Protein AF-A0A2D8MF67-F1 (afdb_monomer_lite)

Sequence (325 aa):
MVSKTVLLAFNDWLLTNDVAEPENPRWDFLREMVAATCNRSENDPVDQRFSKQELLGGLYNSDAIARFSRRDVDNWLDERKARYHSYLRERGETCSISLIDNGERGGRGRQKLFWFEDQPLTLDPLDHEEHAAIDLTRVQWRQVPASEIKLNFSGRLLFGPDRSFRDASWRSWIYKSRRIWRIATPVLFAILFVITSLLIGGPIKGWHLSWLVLIGIVLWASYDGIFRELRYRRQTGAYLNFDFVKLSEPDTLIEHRWHNSGTIYQLARYEADCPLCSSKLRIADGEPEWPGRIIGRCIASPSEHIYSLDRVSLLGQTLRPIQPR

Radius of gyration: 29.05 Å; chains: 1; bounding box: 72×47×83 Å

Secondary structure (DSSP, 8-state):
---HHHHHHHHHHHHHT----TT-HHHHHHHHHHHHHHHS-TT-TTTT-EEHHHHHTTTS-HHHHHH--HHHHHHHHHTTHHHHHHHHHHTT--EEEEEEE-----BTTB--EEEEEEEE----TTGGGT-S---TTEEE-EEEPGGGS-B-HHHHHHHTTTTEEETTSHHHHHHHHHHHHHHHHHHHHHHHHHHHHHHH-SS--HHHHHHHHHHHHHHHHHHHHHHHHHHHHHHTSEEE--SSB-TT--S-EEEEEEETTEEEEEEEEEEEE-TTT-PEEEEEE-TTTSTT-EEEEESS-TTT-EEE--TTT-EEEBSS-----

Foldseek 3Di:
DDDPVQLVLVLVVLVVLPPPPPDDLLSQQSNLLSVLQVPDDDDDPVSSKDFLCRRCVVPDDPVVSVVDDVVVNVVVCVVCVVVSLVSCVVVVHQWHKDKDWPPDPDDVPDTIIIHIDTDGPDDDVVCVVVPPPLPLFKWFKDKDPQQPFAWDPLLCVLCNNVQKDFCPDVSVVVVVVVLVCLVVVLVVLVVVLVVVDVVVDDDDDPVNVVSVVVSVVSVVVSCVVNVQVVLLCVPPQKHFDPPTGPVVPRQKIWHWDQDPVHTMTGIIWMWTQNSVNRAIWGWDAPPPPRHNFIWTAGPVGRPQRIWGADPVRSMIGGPHDDDDD

pLDDT: mean 80.75, std 11.92, range [40.62, 94.62]

Structure (mmCIF, N/CA/C/O backbone):
data_AF-A0A2D8MF67-F1
#
_entry.id   AF-A0A2D8MF67-F1
#
loop_
_atom_site.group_PDB
_atom_site.id
_atom_site.type_symbol
_atom_site.label_atom_id
_atom_site.label_alt_id
_atom_site.label_comp_id
_atom_site.label_asym_id
_atom_site.label_entity_id
_atom_site.label_seq_id
_atom_site.pdbx_PDB_ins_code
_atom_site.Cartn_x
_atom_site.Cartn_y
_atom_site.Cartn_z
_atom_site.occupancy
_atom_site.B_iso_or_equiv
_atom_site.auth_seq_id
_atom_site.auth_comp_id
_atom_site.auth_asym_id
_atom_site.auth_atom_id
_atom_site.pdbx_PDB_model_num
ATOM 1 N N . MET A 1 1 ? -33.812 -2.927 34.446 1.00 57.94 1 MET A N 1
ATOM 2 C CA . MET A 1 1 ? -34.830 -3.043 33.378 1.00 57.94 1 MET A CA 1
ATOM 3 C C . MET A 1 1 ? -34.447 -2.029 32.323 1.00 57.94 1 MET A C 1
ATOM 5 O O . MET A 1 1 ? -34.168 -0.906 32.714 1.00 57.94 1 MET A O 1
ATOM 9 N N . VAL A 1 2 ? -34.314 -2.447 31.066 1.00 67.75 2 VAL A N 1
ATOM 10 C CA . VAL A 1 2 ? -33.736 -1.610 30.000 1.00 67.75 2 VAL A CA 1
ATOM 11 C C . VAL A 1 2 ? -34.760 -0.606 29.498 1.00 67.75 2 VAL A C 1
ATOM 13 O O . VAL A 1 2 ? -35.889 -0.989 29.185 1.00 67.75 2 VAL A O 1
ATOM 16 N N . SER A 1 3 ? -34.374 0.662 29.395 1.00 77.50 3 SER A N 1
ATOM 17 C CA . SER A 1 3 ? -35.226 1.689 28.807 1.00 77.50 3 SER A CA 1
ATOM 18 C C . SER A 1 3 ? -35.494 1.385 27.334 1.00 77.50 3 SER A C 1
ATOM 20 O O . SER A 1 3 ? -34.578 1.227 26.522 1.00 77.50 3 SER A O 1
ATOM 22 N N . LYS A 1 4 ? -36.776 1.366 26.957 1.00 77.06 4 LYS A N 1
ATOM 23 C CA . LYS A 1 4 ? -37.207 1.149 25.571 1.00 77.06 4 LYS A CA 1
ATOM 24 C C . LYS A 1 4 ? -36.626 2.192 24.610 1.00 77.06 4 LYS A C 1
ATOM 26 O O . LYS A 1 4 ? -36.365 1.861 23.457 1.00 77.06 4 LYS A O 1
ATOM 31 N N . THR A 1 5 ? -36.401 3.426 25.068 1.00 78.62 5 THR A N 1
ATOM 32 C CA . THR A 1 5 ? -35.793 4.485 24.244 1.00 78.62 5 THR A CA 1
ATOM 33 C C . THR A 1 5 ? -34.353 4.142 23.882 1.00 78.62 5 THR A C 1
ATOM 35 O O . THR A 1 5 ? -33.992 4.168 22.707 1.00 78.62 5 THR A O 1
ATOM 38 N N . VAL A 1 6 ? -33.573 3.695 24.865 1.00 81.12 6 VAL A N 1
ATOM 39 C CA . VAL A 1 6 ? -32.171 3.308 24.686 1.00 81.12 6 VAL A CA 1
ATOM 40 C C . VAL A 1 6 ? -32.070 2.046 23.823 1.00 81.12 6 VAL A C 1
ATOM 42 O O . VAL A 1 6 ? -31.245 1.993 22.913 1.00 81.12 6 VAL A O 1
ATOM 45 N N . LEU A 1 7 ? -32.953 1.060 24.029 1.00 82.69 7 LEU A N 1
ATOM 46 C CA . LEU A 1 7 ? -33.017 -0.159 23.209 1.00 82.69 7 LEU A CA 1
ATOM 47 C C . LEU A 1 7 ? -33.315 0.139 21.734 1.00 82.69 7 LEU A C 1
ATOM 49 O O . LEU A 1 7 ? -32.673 -0.423 20.846 1.00 82.69 7 LEU A O 1
ATOM 53 N N . LEU A 1 8 ? -34.248 1.053 21.465 1.00 82.31 8 LEU A N 1
ATOM 54 C CA . LEU A 1 8 ? -34.555 1.495 20.104 1.00 82.31 8 LEU A CA 1
ATOM 55 C C . LEU A 1 8 ? -33.414 2.317 19.497 1.00 82.31 8 LEU A C 1
ATOM 57 O O . LEU A 1 8 ? -33.105 2.129 18.323 1.00 82.31 8 LEU A O 1
ATOM 61 N N . ALA A 1 9 ? -32.753 3.172 20.280 1.00 82.75 9 ALA A N 1
ATOM 62 C CA . ALA A 1 9 ? -31.583 3.919 19.826 1.00 82.75 9 ALA A CA 1
ATOM 63 C C . ALA A 1 9 ? -30.414 2.983 19.477 1.00 82.75 9 ALA A C 1
ATOM 65 O O . ALA A 1 9 ? -29.741 3.188 18.470 1.00 82.75 9 ALA A O 1
ATOM 66 N N . PHE A 1 10 ? -30.203 1.922 20.258 1.00 84.62 10 PHE A N 1
ATOM 67 C CA . PHE A 1 10 ? -29.212 0.895 19.948 1.00 84.62 10 PHE A CA 1
ATOM 68 C C . PHE A 1 10 ? -29.575 0.107 18.687 1.00 84.62 10 PHE A C 1
ATOM 70 O O . PHE A 1 10 ? -28.705 -0.123 17.849 1.00 84.62 10 PHE A O 1
ATOM 77 N N . ASN A 1 11 ? -30.851 -0.248 18.503 1.00 84.62 11 ASN A N 1
ATOM 78 C CA . ASN A 1 11 ? -31.321 -0.886 17.272 1.00 84.62 11 ASN A CA 1
ATOM 79 C C . ASN A 1 11 ? -31.064 -0.009 16.037 1.00 84.62 11 ASN A C 1
ATOM 81 O O . ASN A 1 11 ? -30.545 -0.479 15.030 1.00 84.62 11 ASN A O 1
ATOM 85 N N . ASP A 1 12 ? -31.404 1.276 16.127 1.00 84.56 12 ASP A N 1
ATOM 86 C CA . ASP A 1 12 ? -31.203 2.240 15.044 1.00 84.56 12 ASP A CA 1
ATOM 87 C C . ASP A 1 12 ? -29.710 2.418 14.731 1.00 84.56 12 ASP A C 1
ATOM 89 O O . ASP A 1 12 ? -29.296 2.415 13.571 1.00 84.56 12 ASP A O 1
ATOM 93 N N . TRP A 1 13 ? -28.866 2.460 15.767 1.00 84.62 13 TRP A N 1
ATOM 94 C CA . TRP A 1 13 ? -27.414 2.484 15.611 1.00 84.62 13 TRP A CA 1
ATOM 95 C C . TRP A 1 13 ? -26.880 1.230 14.904 1.00 84.62 13 TRP A C 1
ATOM 97 O O . TRP A 1 13 ? -26.043 1.358 14.004 1.00 84.62 13 TRP A O 1
ATOM 107 N N . LEU A 1 14 ? -27.376 0.040 15.268 1.00 82.62 14 LEU A N 1
ATOM 108 C CA . LEU A 1 14 ? -27.007 -1.234 14.640 1.00 82.62 14 LEU A CA 1
ATOM 109 C C . LEU A 1 14 ? -27.404 -1.294 13.159 1.00 82.62 14 LEU A C 1
ATOM 111 O O . LEU A 1 14 ? -26.636 -1.834 12.365 1.00 82.62 14 LEU A O 1
ATOM 115 N N . LEU A 1 15 ? -28.565 -0.739 12.793 1.00 78.62 15 LEU A N 1
ATOM 116 C CA . LEU A 1 15 ? -29.053 -0.678 11.409 1.00 78.62 15 LEU A CA 1
ATOM 117 C C . LEU A 1 15 ? -28.313 0.376 10.573 1.00 78.62 15 LEU A C 1
ATOM 119 O O . LEU A 1 15 ? -28.022 0.150 9.403 1.00 78.62 15 LEU A O 1
ATOM 123 N N . THR A 1 16 ? -27.978 1.523 11.167 1.00 73.69 16 THR A N 1
ATOM 124 C CA . THR A 1 16 ? -27.278 2.617 10.467 1.00 73.69 16 THR A CA 1
ATOM 125 C C . THR A 1 16 ? -25.809 2.278 10.204 1.00 73.69 16 THR A C 1
ATOM 127 O O . THR A 1 16 ? -25.234 2.700 9.202 1.00 73.69 16 THR A O 1
ATOM 130 N N . ASN A 1 17 ? -25.194 1.505 11.102 1.00 68.38 17 ASN A N 1
ATOM 131 C CA . ASN A 1 17 ? -23.804 1.059 10.998 1.00 68.38 17 ASN A CA 1
ATOM 132 C C . ASN A 1 17 ? -23.692 -0.383 10.494 1.00 68.38 17 ASN A C 1
ATOM 134 O O . ASN A 1 17 ? -22.684 -1.034 10.779 1.00 68.38 17 ASN A O 1
ATOM 138 N N . ASP A 1 18 ? -24.711 -0.876 9.778 1.00 60.50 18 ASP A N 1
ATOM 139 C CA . ASP A 1 18 ? -24.707 -2.205 9.176 1.00 60.50 18 ASP A CA 1
ATOM 140 C C . ASP A 1 18 ? -23.490 -2.335 8.251 1.00 60.50 18 ASP A C 1
ATOM 142 O O . ASP A 1 18 ? -23.420 -1.798 7.139 1.00 60.50 18 ASP A O 1
ATOM 146 N N . VAL A 1 19 ? -22.456 -2.993 8.771 1.00 55.56 19 VAL A N 1
ATOM 147 C CA . VAL A 1 19 ? -21.316 -3.410 7.977 1.00 55.56 19 VAL A CA 1
ATOM 148 C C . VAL A 1 19 ? -21.852 -4.595 7.202 1.00 55.56 19 VAL A C 1
ATOM 150 O O . VAL A 1 19 ? -22.053 -5.645 7.799 1.00 55.56 19 VAL A O 1
ATOM 153 N N . ALA A 1 20 ? -22.085 -4.411 5.902 1.00 45.22 20 ALA A N 1
ATOM 154 C CA . ALA A 1 20 ? -22.492 -5.450 4.959 1.00 45.22 20 ALA A CA 1
ATOM 155 C C . ALA A 1 20 ? -21.428 -6.568 4.834 1.00 45.22 20 ALA A C 1
ATOM 157 O O . ALA A 1 20 ? -20.832 -6.782 3.779 1.00 45.22 20 ALA A O 1
ATOM 158 N N . GLU A 1 21 ? -21.150 -7.263 5.932 1.00 54.00 21 GLU A N 1
ATOM 159 C CA . GLU A 1 21 ? -20.487 -8.551 6.002 1.00 54.00 21 GLU A CA 1
ATOM 160 C C . GLU A 1 21 ? -21.601 -9.600 5.959 1.00 54.00 21 GLU A C 1
ATOM 162 O O . GLU A 1 21 ? -22.312 -9.774 6.951 1.00 54.00 21 GLU A O 1
ATOM 167 N N . PRO A 1 22 ? -21.805 -10.289 4.823 1.00 52.66 22 PRO A N 1
ATOM 168 C CA . PRO A 1 22 ? -22.726 -11.412 4.801 1.00 52.66 22 PRO A CA 1
ATOM 169 C C . PRO A 1 22 ? -22.251 -12.456 5.825 1.00 52.66 22 PRO A C 1
ATOM 171 O O . PRO A 1 22 ? -21.092 -12.865 5.794 1.00 52.66 22 PRO A O 1
ATOM 174 N N . GLU A 1 23 ? -23.158 -12.860 6.723 1.00 64.44 23 GLU A N 1
ATOM 175 C CA . GLU A 1 23 ? -22.968 -13.907 7.744 1.00 64.44 23 GLU A CA 1
ATOM 176 C C . GLU A 1 23 ? -22.049 -13.537 8.931 1.00 64.44 23 GLU A C 1
ATOM 178 O O . GLU A 1 23 ? -21.129 -14.282 9.283 1.00 64.44 23 GLU A O 1
ATOM 183 N N . ASN A 1 24 ? -22.298 -12.402 9.602 1.00 75.88 24 ASN A N 1
ATOM 184 C CA . ASN A 1 24 ? -21.635 -12.087 10.873 1.00 75.88 24 ASN A CA 1
ATOM 185 C C . ASN A 1 24 ? -22.490 -12.514 12.092 1.00 75.88 24 ASN A C 1
ATOM 187 O O . ASN A 1 24 ? -23.365 -11.759 12.531 1.00 75.88 24 ASN A O 1
ATOM 191 N N . PRO A 1 25 ? -22.190 -13.660 12.741 1.00 77.75 25 PRO A N 1
ATOM 192 C CA . PRO A 1 25 ? -23.010 -14.197 13.830 1.00 77.75 25 PRO A CA 1
ATOM 193 C C . PRO A 1 25 ? -23.037 -13.304 15.079 1.00 77.75 25 PRO A C 1
ATOM 195 O O . PRO A 1 25 ? -23.922 -13.452 15.915 1.00 77.75 25 PRO A O 1
ATOM 198 N N . ARG A 1 26 ? -22.080 -12.375 15.232 1.00 83.56 26 ARG A N 1
ATOM 199 C CA . ARG A 1 26 ? -22.047 -11.398 16.338 1.00 83.56 26 ARG A CA 1
ATOM 200 C C . ARG A 1 26 ? -23.114 -10.329 16.172 1.00 83.56 26 ARG A C 1
ATOM 202 O O . ARG A 1 26 ? -23.790 -9.986 17.137 1.00 83.56 26 ARG A O 1
ATOM 209 N N . TRP A 1 27 ? -23.249 -9.830 14.950 1.00 80.38 27 TRP A N 1
ATOM 210 C CA . TRP A 1 27 ? -24.227 -8.810 14.615 1.00 80.38 27 TRP A CA 1
ATOM 211 C C . TRP A 1 27 ? -25.641 -9.396 14.614 1.00 80.38 27 TRP A C 1
ATOM 213 O O . TRP A 1 27 ? -26.521 -8.841 15.271 1.00 80.38 27 TRP A O 1
ATOM 223 N N . ASP A 1 28 ? -25.829 -10.578 14.012 1.00 82.69 28 ASP A N 1
ATOM 224 C CA . ASP A 1 28 ? -27.114 -11.288 14.062 1.00 82.69 28 ASP A CA 1
ATOM 225 C C . ASP A 1 28 ? -27.544 -11.576 15.506 1.00 82.69 28 ASP A C 1
ATOM 227 O O . ASP A 1 28 ? -28.694 -11.349 15.862 1.00 82.69 28 ASP A O 1
ATOM 231 N N . PHE A 1 29 ? -26.618 -11.997 16.375 1.00 86.38 29 PHE A N 1
ATOM 232 C CA . PHE A 1 29 ? -26.921 -12.229 17.789 1.00 86.38 29 PHE A CA 1
ATOM 233 C C . PHE A 1 29 ? -27.454 -10.977 18.499 1.00 86.38 29 PHE A C 1
ATOM 235 O O . PHE A 1 29 ? -28.443 -11.065 19.225 1.00 86.38 29 PHE A O 1
ATOM 242 N N . LEU A 1 30 ? -26.816 -9.817 18.298 1.00 86.25 30 LEU A N 1
ATOM 243 C CA . LEU A 1 30 ? -27.262 -8.557 18.899 1.00 86.25 30 LEU A CA 1
ATOM 244 C C . LEU A 1 30 ? -28.615 -8.115 18.331 1.00 86.25 30 LEU A C 1
ATOM 246 O O . LEU A 1 30 ? -29.486 -7.714 19.100 1.00 86.25 30 LEU A O 1
ATOM 250 N N . ARG A 1 31 ? -28.817 -8.241 17.015 1.00 85.75 31 ARG A N 1
ATOM 251 C CA . ARG A 1 31 ? -30.078 -7.886 16.351 1.00 85.75 31 ARG A CA 1
ATOM 252 C C . ARG A 1 31 ? -31.240 -8.749 16.839 1.00 85.75 31 ARG A C 1
ATOM 254 O O . ARG A 1 31 ? -32.269 -8.207 17.235 1.00 85.75 31 ARG A O 1
ATOM 261 N N . GLU A 1 32 ? -31.069 -10.070 16.859 1.00 85.31 32 GLU A N 1
ATOM 262 C CA . GLU A 1 32 ? -32.101 -10.989 17.351 1.00 85.31 32 GLU A CA 1
ATOM 263 C C . GLU A 1 32 ? -32.378 -10.764 18.840 1.00 85.31 32 GLU A C 1
ATOM 265 O O . GLU A 1 32 ? -33.528 -10.816 19.266 1.00 85.31 32 GLU A O 1
ATOM 270 N N . MET A 1 33 ? -31.358 -10.437 19.640 1.00 85.50 33 MET A N 1
ATOM 271 C CA . MET A 1 33 ? -31.558 -10.122 21.055 1.00 85.50 33 MET A CA 1
ATOM 272 C C . MET A 1 33 ? -32.357 -8.834 21.253 1.00 85.50 33 MET A C 1
ATOM 274 O O . MET A 1 33 ? -33.265 -8.802 22.082 1.00 85.50 33 MET A O 1
ATOM 278 N N . VAL A 1 34 ? -32.060 -7.780 20.492 1.00 85.31 34 VAL A N 1
ATOM 279 C CA . VAL A 1 34 ? -32.826 -6.527 20.527 1.00 85.31 34 VAL A CA 1
ATOM 280 C C . VAL A 1 34 ? -34.270 -6.771 20.089 1.00 85.31 34 VAL A C 1
ATOM 282 O O . VAL A 1 34 ? -35.194 -6.351 20.785 1.00 85.31 34 VAL A O 1
ATOM 285 N N . ALA A 1 35 ? -34.482 -7.512 19.000 1.00 82.38 35 ALA A N 1
ATOM 286 C CA . ALA A 1 35 ? -35.815 -7.868 18.519 1.00 82.38 35 ALA A CA 1
ATOM 287 C C . ALA A 1 35 ? -36.602 -8.697 19.550 1.00 82.38 35 ALA A C 1
ATOM 289 O O . ALA A 1 35 ? -37.759 -8.390 19.843 1.00 82.38 35 ALA A O 1
ATOM 290 N N . ALA A 1 36 ? -35.970 -9.705 20.155 1.00 81.69 36 ALA A N 1
ATOM 291 C CA . ALA A 1 36 ? -36.580 -10.542 21.184 1.00 81.69 36 ALA A CA 1
ATOM 292 C C . ALA A 1 36 ? -36.909 -9.745 22.459 1.00 81.69 36 ALA A C 1
ATOM 294 O O . ALA A 1 36 ? -37.978 -9.933 23.043 1.00 81.69 36 ALA A O 1
ATOM 295 N N . THR A 1 37 ? -36.040 -8.808 22.847 1.00 81.56 37 THR A N 1
ATOM 296 C CA . THR A 1 37 ? -36.259 -7.916 23.999 1.00 81.56 37 THR A CA 1
ATOM 297 C C . THR A 1 37 ? -37.387 -6.913 23.731 1.00 81.56 37 THR A C 1
ATOM 299 O O . THR A 1 37 ? -38.185 -6.646 24.622 1.00 81.56 37 THR A O 1
ATOM 302 N N . CYS A 1 38 ? -37.516 -6.402 22.502 1.00 76.19 38 CYS A N 1
ATOM 303 C CA . CYS A 1 38 ? -38.624 -5.529 22.098 1.00 76.19 38 CYS A CA 1
ATOM 304 C C . CYS A 1 38 ? -39.980 -6.257 22.048 1.00 76.19 38 CYS A C 1
ATOM 306 O O . CYS A 1 38 ? -41.013 -5.630 22.285 1.00 76.19 38 CYS A O 1
ATOM 308 N N . ASN A 1 39 ? -39.984 -7.555 21.719 1.00 73.75 39 ASN A N 1
ATOM 309 C CA . ASN A 1 39 ? -41.202 -8.348 21.528 1.00 73.75 39 ASN A CA 1
ATOM 310 C C . ASN A 1 39 ? -41.799 -8.915 22.831 1.00 73.75 39 ASN A C 1
ATOM 312 O O . ASN A 1 39 ? -43.006 -9.160 22.873 1.00 73.75 39 ASN A O 1
ATOM 316 N N . ARG A 1 40 ? -41.008 -9.134 23.892 1.00 70.00 40 ARG A N 1
ATOM 317 C CA . ARG A 1 40 ? -41.526 -9.597 25.197 1.00 70.00 40 ARG A CA 1
ATOM 318 C C . ARG A 1 40 ? -41.900 -8.402 26.084 1.00 70.00 40 ARG A C 1
ATOM 320 O O . ARG A 1 40 ? -41.055 -7.573 26.405 1.00 70.00 40 ARG A O 1
ATOM 327 N N . SER A 1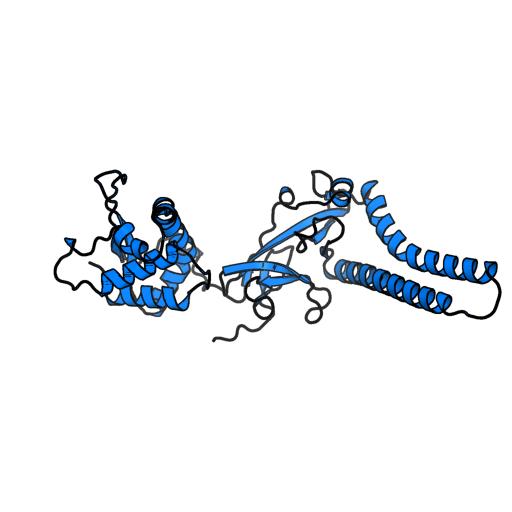 41 ? -43.184 -8.290 26.445 1.00 52.09 41 SER A N 1
ATOM 328 C CA . SER A 1 41 ? -43.737 -7.131 27.162 1.00 52.09 41 SER A CA 1
ATOM 329 C C . SER A 1 41 ? -43.241 -7.012 28.612 1.00 52.09 41 SER A C 1
ATOM 331 O O . SER A 1 41 ? -42.842 -7.991 29.232 1.00 52.09 41 SER A O 1
ATOM 333 N N . GLU A 1 42 ? -43.341 -5.797 29.160 1.00 53.91 42 GLU A N 1
ATOM 334 C CA . GLU A 1 42 ? -42.794 -5.280 30.435 1.00 53.91 42 GLU A CA 1
ATOM 335 C C . GLU A 1 42 ? -43.144 -6.029 31.744 1.00 53.91 42 GLU A C 1
ATOM 337 O O . GLU A 1 42 ? -42.762 -5.571 32.817 1.00 53.91 42 GLU A O 1
ATOM 342 N N . ASN A 1 43 ? -43.846 -7.164 31.715 1.00 48.28 43 ASN A N 1
ATOM 343 C CA . ASN A 1 43 ? -44.500 -7.699 32.915 1.00 48.28 43 ASN A CA 1
ATOM 344 C C . ASN A 1 43 ? -43.707 -8.744 33.723 1.00 48.28 43 ASN A C 1
ATOM 346 O O . ASN A 1 43 ? -44.179 -9.103 34.800 1.00 48.28 43 ASN A O 1
ATOM 350 N N . ASP A 1 44 ? -42.522 -9.202 33.292 1.00 52.97 44 ASP A N 1
ATOM 351 C CA . ASP A 1 44 ? -41.696 -10.098 34.123 1.00 52.97 44 ASP A CA 1
ATOM 352 C C . ASP A 1 44 ? -40.177 -10.005 33.814 1.00 52.97 44 ASP A C 1
ATOM 354 O O . ASP A 1 44 ? -39.744 -10.339 32.707 1.00 52.97 44 ASP A O 1
ATOM 358 N N . PRO A 1 45 ? -39.320 -9.565 34.761 1.00 53.78 45 PRO A N 1
ATOM 359 C CA . PRO A 1 45 ? -37.871 -9.454 34.551 1.00 53.78 45 PRO A CA 1
ATOM 360 C C . PRO A 1 45 ? -37.154 -10.805 34.384 1.00 53.78 45 PRO A C 1
ATOM 362 O O . PRO A 1 45 ? -36.015 -10.834 33.910 1.00 53.78 45 PRO A O 1
ATOM 365 N N . VAL A 1 46 ? -37.781 -11.930 34.754 1.00 51.78 46 VAL A N 1
ATOM 366 C CA . VAL A 1 46 ? -37.214 -13.273 34.524 1.00 51.78 46 VAL A CA 1
ATOM 367 C C . VAL A 1 46 ? -37.283 -13.662 33.039 1.00 51.78 46 VAL A C 1
ATOM 369 O O . VAL A 1 46 ? -36.438 -14.425 32.570 1.00 51.78 46 VAL A O 1
ATOM 372 N N . ASP A 1 47 ? -38.219 -13.079 32.285 1.00 61.16 47 ASP A N 1
ATOM 373 C CA . ASP A 1 47 ? -38.579 -13.498 30.924 1.00 61.16 47 ASP A CA 1
ATOM 374 C C . ASP A 1 47 ? -37.750 -12.813 29.812 1.00 61.16 47 ASP A C 1
ATOM 376 O O . ASP A 1 47 ? -37.881 -13.123 28.625 1.00 61.16 47 ASP A O 1
ATOM 380 N N . GLN A 1 48 ? -36.834 -11.911 30.192 1.00 69.31 48 GLN A N 1
ATOM 381 C CA . GLN A 1 48 ? -35.919 -11.187 29.289 1.00 69.31 48 GLN A CA 1
ATOM 382 C C . GLN A 1 48 ? -34.532 -11.842 29.161 1.00 69.31 48 GLN A C 1
ATOM 384 O O . GLN A 1 48 ? -33.559 -11.200 28.765 1.00 69.31 48 GLN A O 1
ATOM 389 N N . ARG A 1 49 ? -34.414 -13.118 29.535 1.00 81.00 49 ARG A N 1
ATOM 390 C CA . ARG A 1 49 ? -33.166 -13.883 29.463 1.00 81.00 49 ARG A CA 1
ATOM 391 C C . ARG A 1 49 ? -33.217 -14.856 28.295 1.00 81.00 49 ARG A C 1
ATOM 393 O O . ARG A 1 49 ? -34.070 -15.735 28.266 1.00 81.00 49 ARG A O 1
ATOM 400 N N . PHE A 1 50 ? -32.262 -14.741 27.380 1.00 82.94 50 PHE A N 1
ATOM 401 C CA . PHE A 1 50 ? -32.240 -15.516 26.140 1.00 82.94 50 PHE A CA 1
ATOM 402 C C . PHE A 1 50 ? -31.061 -16.480 26.097 1.00 82.94 50 PHE A C 1
ATOM 404 O O . PHE A 1 50 ? -29.955 -16.158 26.544 1.00 82.94 50 PHE A O 1
ATOM 411 N N . SER A 1 51 ? -31.275 -17.666 25.530 1.00 83.56 51 SER A N 1
ATOM 412 C CA . SER A 1 51 ? -30.188 -18.610 25.247 1.00 83.56 51 SER A CA 1
ATOM 413 C C . SER A 1 51 ? -29.613 -18.391 23.840 1.00 83.56 51 SER A C 1
ATOM 415 O O . SER A 1 51 ? -30.297 -17.916 22.935 1.00 83.56 51 SER A O 1
ATOM 417 N N . LYS A 1 52 ? -28.360 -18.807 23.601 1.00 83.31 52 LYS A N 1
ATOM 418 C CA . LYS A 1 52 ? -27.768 -18.767 22.244 1.00 83.31 52 LYS A CA 1
ATOM 419 C C . LYS A 1 52 ? -28.585 -19.556 21.223 1.00 83.31 52 LYS A C 1
ATOM 421 O O . LYS A 1 52 ? -28.657 -19.169 20.064 1.00 83.31 52 LYS A O 1
ATOM 426 N N . GLN A 1 53 ? -29.143 -20.686 21.651 1.00 81.19 53 GLN A N 1
ATOM 427 C CA . GLN A 1 53 ? -29.884 -21.589 20.779 1.00 81.19 53 GLN A CA 1
ATOM 428 C C . GLN A 1 53 ? -31.235 -20.990 20.375 1.00 81.19 53 GLN A C 1
ATOM 430 O O . GLN A 1 53 ? -31.679 -21.207 19.256 1.00 81.19 53 GLN A O 1
ATOM 435 N N . GLU A 1 54 ? -31.844 -20.199 21.256 1.00 82.31 54 GLU A N 1
ATOM 436 C CA . GLU A 1 54 ? -33.081 -19.466 20.985 1.00 82.31 54 GLU A CA 1
ATOM 437 C C . GLU A 1 54 ? -32.856 -18.308 20.001 1.00 82.31 54 GLU A C 1
ATOM 439 O O . GLU A 1 54 ? -33.657 -18.126 19.094 1.00 82.31 54 GLU A O 1
ATOM 444 N N . LEU A 1 55 ? -31.737 -17.584 20.127 1.00 83.56 55 LEU A N 1
ATOM 445 C CA . LEU A 1 55 ? -31.422 -16.438 19.264 1.00 83.56 55 LEU A CA 1
ATOM 446 C C . LEU A 1 55 ? -30.861 -16.838 17.890 1.00 83.56 55 LEU A C 1
ATOM 448 O O . LEU A 1 55 ? -31.218 -16.248 16.880 1.00 83.56 55 LEU A O 1
ATOM 452 N N . LEU A 1 56 ? -29.967 -17.831 17.832 1.00 83.56 56 LEU A N 1
ATOM 453 C CA . LEU A 1 56 ? -29.239 -18.185 16.602 1.00 83.56 56 LEU A CA 1
ATOM 454 C C . LEU A 1 56 ? -29.727 -19.481 15.942 1.00 83.56 56 LEU A C 1
ATOM 456 O O . LEU A 1 56 ? -29.316 -19.779 14.821 1.00 83.56 56 LEU A O 1
ATOM 460 N N . GLY A 1 57 ? -30.593 -20.258 16.602 1.00 79.12 57 GLY A N 1
ATOM 461 C CA . GLY A 1 57 ? -31.025 -21.583 16.138 1.00 79.12 57 GLY A CA 1
ATOM 462 C C . GLY A 1 57 ? -31.778 -21.596 14.807 1.00 79.12 57 GLY A C 1
ATOM 463 O O . GLY A 1 57 ? -31.768 -22.616 14.125 1.00 79.12 57 GLY A O 1
ATOM 464 N N . GLY A 1 58 ? -32.409 -20.479 14.430 1.00 79.12 58 GLY A N 1
ATOM 465 C CA . GLY A 1 58 ? -33.078 -20.319 13.133 1.00 79.12 58 GLY A CA 1
ATOM 466 C C . GLY A 1 58 ? -32.167 -19.831 12.001 1.00 79.12 58 GLY A C 1
ATOM 467 O O . GLY A 1 58 ? -32.552 -19.926 10.840 1.00 79.12 58 GLY A O 1
ATOM 468 N N . LEU A 1 59 ? -30.975 -19.320 12.330 1.00 78.19 59 LEU A N 1
ATOM 469 C CA . LEU A 1 59 ? -30.062 -18.666 11.383 1.00 78.19 59 LEU A CA 1
ATOM 470 C C . LEU A 1 59 ? -28.807 -19.503 11.098 1.00 78.19 59 LEU A C 1
ATOM 472 O O . LEU A 1 59 ? -28.269 -19.455 9.996 1.00 78.19 59 LEU A O 1
ATOM 476 N N . TYR A 1 60 ? -28.348 -20.291 12.074 1.00 81.69 60 TYR A N 1
ATOM 477 C CA . TYR A 1 60 ? -27.084 -21.020 12.008 1.00 81.69 60 TYR A CA 1
ATOM 478 C C . TYR A 1 60 ? -27.239 -22.487 12.430 1.00 81.69 60 TYR A C 1
ATOM 480 O O . TYR A 1 60 ? -28.108 -22.848 13.222 1.00 81.69 60 TYR A O 1
ATOM 488 N N . ASN A 1 61 ? -26.357 -23.355 11.925 1.00 82.81 61 ASN A N 1
ATOM 489 C CA . ASN A 1 61 ? -26.309 -24.758 12.341 1.00 82.81 61 ASN A CA 1
ATOM 490 C C . ASN A 1 61 ? -25.723 -24.922 13.762 1.00 82.81 61 ASN A C 1
ATOM 492 O O . ASN A 1 61 ? -25.059 -24.031 14.299 1.00 82.81 61 ASN A O 1
ATOM 496 N N . SER A 1 62 ? -25.935 -26.093 14.375 1.00 77.31 62 SER A N 1
ATOM 497 C CA . SER A 1 62 ? -25.485 -26.388 15.748 1.00 77.31 62 SER A CA 1
ATOM 498 C C . SER A 1 62 ? -23.981 -26.187 15.959 1.00 77.31 62 SER A C 1
ATOM 500 O O . SER A 1 62 ? -23.560 -25.752 17.031 1.00 77.31 62 SER A O 1
ATOM 502 N N . ASP A 1 63 ? -23.174 -26.464 14.933 1.00 76.19 63 ASP A N 1
ATOM 503 C CA . ASP A 1 63 ? -21.715 -26.354 14.990 1.00 76.19 63 ASP A CA 1
ATOM 504 C C . ASP A 1 63 ? -21.243 -24.893 14.987 1.00 76.19 63 ASP A C 1
ATOM 506 O O . ASP A 1 63 ? -20.321 -24.539 15.726 1.00 76.19 63 ASP A O 1
ATOM 510 N N . ALA A 1 64 ? -21.882 -24.022 14.202 1.00 74.44 64 ALA A N 1
ATOM 511 C CA . ALA A 1 64 ? -21.601 -22.588 14.201 1.00 74.44 64 ALA A CA 1
ATOM 512 C C . ALA A 1 64 ? -22.016 -21.937 15.530 1.00 74.44 64 ALA A C 1
ATOM 514 O O . ALA A 1 64 ? -21.247 -21.163 16.104 1.00 74.44 64 ALA A O 1
ATOM 515 N N . ILE A 1 65 ? -23.170 -22.328 16.085 1.00 75.88 65 ILE A N 1
ATOM 516 C CA . ILE A 1 65 ? -23.636 -21.861 17.403 1.00 75.88 65 ILE A CA 1
ATOM 517 C C . ILE A 1 65 ? -22.668 -22.293 18.515 1.00 75.88 65 ILE A C 1
ATOM 519 O O . ILE A 1 65 ? -22.414 -21.531 19.451 1.00 75.88 65 ILE A O 1
ATOM 523 N N . ALA A 1 66 ? -22.080 -23.490 18.416 1.00 74.75 66 ALA A N 1
ATOM 524 C CA . ALA A 1 66 ? -21.092 -23.970 19.381 1.00 74.75 66 ALA A CA 1
ATOM 525 C C . ALA A 1 66 ? -19.778 -23.166 19.344 1.00 74.75 66 ALA A C 1
ATOM 527 O O . ALA A 1 66 ? -19.149 -22.976 20.387 1.00 74.75 66 ALA A O 1
ATOM 528 N N . ARG A 1 67 ? -19.372 -22.674 18.166 1.00 76.62 67 ARG A N 1
ATOM 529 C CA . ARG A 1 67 ? -18.168 -21.838 17.987 1.00 76.62 67 ARG A CA 1
ATOM 530 C C . ARG A 1 67 ? -18.371 -20.381 18.395 1.00 76.62 67 ARG A C 1
ATOM 532 O O . ARG A 1 67 ? -17.390 -19.690 18.650 1.00 76.62 67 ARG A O 1
ATOM 539 N N . PHE A 1 68 ? -19.615 -19.918 18.476 1.00 80.00 68 PHE A N 1
ATOM 540 C CA . PHE A 1 68 ? -19.939 -18.552 18.864 1.00 80.00 68 PHE A CA 1
ATOM 541 C C . PHE A 1 68 ? -19.484 -18.244 20.299 1.00 80.00 68 PHE A C 1
ATOM 543 O O . PHE A 1 68 ? -19.981 -18.826 21.273 1.00 80.00 68 PHE A O 1
ATOM 550 N N . SER A 1 69 ? -18.572 -17.285 20.452 1.00 80.75 69 SER A N 1
ATOM 551 C CA . SER A 1 69 ? -18.077 -16.827 21.748 1.00 80.75 69 SER A CA 1
ATOM 552 C C . SER A 1 69 ? -18.647 -15.458 22.098 1.00 80.75 69 SER A C 1
ATOM 554 O O . SER A 1 69 ? -18.620 -14.533 21.294 1.00 80.75 69 SER A O 1
ATOM 556 N N . ARG A 1 70 ? -19.095 -15.303 23.350 1.00 80.69 70 ARG A N 1
ATOM 557 C CA . ARG A 1 70 ? -19.526 -14.000 23.870 1.00 80.69 70 ARG A CA 1
ATOM 558 C C . ARG A 1 70 ? -18.387 -12.980 23.832 1.00 80.69 70 ARG A C 1
ATOM 560 O O . ARG A 1 70 ? -18.614 -11.834 23.480 1.00 80.69 70 ARG A O 1
ATOM 567 N N . ARG A 1 71 ? -17.161 -13.420 24.130 1.00 81.69 71 ARG A N 1
ATOM 568 C CA . ARG A 1 71 ? -15.982 -12.551 24.116 1.00 81.69 71 ARG A CA 1
ATOM 569 C C . ARG A 1 71 ? -15.808 -11.852 22.767 1.00 81.69 71 ARG A C 1
ATOM 571 O O . ARG A 1 71 ? -15.351 -10.722 22.733 1.00 81.69 71 ARG A O 1
ATOM 578 N N . ASP A 1 72 ? -16.203 -12.500 21.674 1.00 80.00 72 ASP A N 1
ATOM 579 C CA . ASP A 1 72 ? -16.091 -11.911 20.342 1.00 80.00 72 ASP A CA 1
ATOM 580 C C . ASP A 1 72 ? -17.149 -10.822 20.104 1.00 80.00 72 ASP A C 1
ATOM 582 O O . ASP A 1 72 ? -16.903 -9.912 19.316 1.00 80.00 72 ASP A O 1
ATOM 586 N N . VAL A 1 73 ? -18.304 -10.902 20.779 1.00 83.38 73 VAL A N 1
ATOM 587 C CA . VAL A 1 73 ? -19.334 -9.847 20.810 1.00 83.38 73 VAL A CA 1
ATOM 588 C C . VAL A 1 73 ? -18.881 -8.691 21.692 1.00 83.38 73 VAL A C 1
ATOM 590 O O . VAL A 1 73 ? -18.965 -7.549 21.258 1.00 83.38 73 VAL A O 1
ATOM 593 N N . ASP A 1 74 ? -18.362 -8.984 22.888 1.00 82.38 74 ASP A N 1
ATOM 594 C CA . ASP A 1 74 ? -17.860 -7.961 23.812 1.00 82.38 74 ASP A CA 1
ATOM 595 C C . ASP A 1 74 ? -16.711 -7.174 23.150 1.00 82.38 74 ASP A C 1
ATOM 597 O O . ASP A 1 74 ? -16.787 -5.956 23.056 1.00 82.38 74 ASP A O 1
ATOM 601 N N . ASN A 1 75 ? -15.730 -7.858 22.543 1.00 81.12 75 ASN A N 1
ATOM 602 C CA . ASN A 1 75 ? -14.659 -7.211 21.775 1.00 81.12 75 ASN A CA 1
ATOM 603 C C . ASN A 1 75 ? -15.204 -6.351 20.619 1.00 81.12 75 ASN A C 1
ATOM 605 O O . ASN A 1 75 ? -14.703 -5.260 20.362 1.00 81.12 75 ASN A O 1
ATOM 609 N N . TRP A 1 76 ? -16.226 -6.838 19.905 1.00 82.00 76 TRP A N 1
ATOM 610 C CA . TRP A 1 76 ? -16.833 -6.106 18.790 1.00 82.00 76 TRP A CA 1
ATOM 611 C C . TRP A 1 76 ? -17.550 -4.832 19.257 1.00 82.00 76 TRP A C 1
ATOM 613 O O . TRP A 1 76 ? -17.462 -3.803 18.576 1.00 82.00 76 TRP A O 1
ATOM 623 N N . LEU A 1 77 ? -18.231 -4.900 20.408 1.00 82.69 77 LEU A N 1
ATOM 624 C CA . LEU A 1 77 ? -18.856 -3.757 21.072 1.00 82.69 77 LEU A CA 1
ATOM 625 C C . LEU A 1 77 ? -17.799 -2.787 21.603 1.00 82.69 77 LEU A C 1
ATOM 627 O O . LEU A 1 77 ? -17.936 -1.590 21.374 1.00 82.69 77 LEU A O 1
ATOM 631 N N . ASP A 1 78 ? -16.728 -3.277 22.227 1.00 81.69 78 ASP A N 1
ATOM 632 C CA . ASP A 1 78 ? -15.637 -2.460 22.771 1.00 81.69 78 ASP A CA 1
ATOM 633 C C . ASP A 1 78 ? -14.919 -1.659 21.677 1.00 81.69 78 ASP A C 1
ATOM 635 O O . ASP A 1 78 ? -14.747 -0.448 21.814 1.00 81.69 78 ASP A O 1
ATOM 639 N N . GLU A 1 79 ? -14.603 -2.28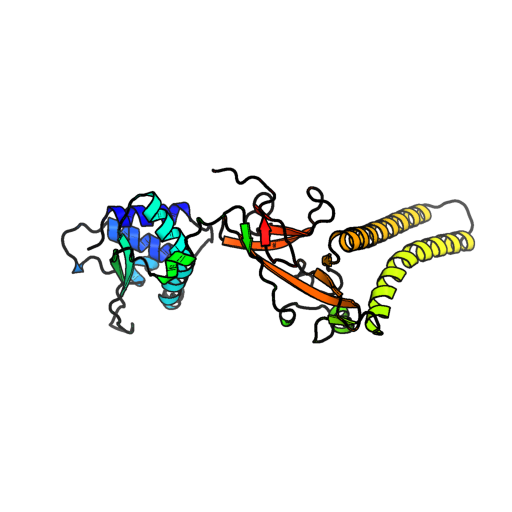5 20.536 1.00 77.19 79 GLU A N 1
ATOM 640 C CA . GLU A 1 79 ? -14.039 -1.610 19.352 1.00 77.19 79 GLU A CA 1
ATOM 641 C C . GLU A 1 79 ? -14.909 -0.443 18.847 1.00 77.19 79 GLU A C 1
ATOM 643 O O . GLU A 1 79 ? -14.416 0.469 18.180 1.00 77.19 79 GLU A O 1
ATOM 648 N N . ARG A 1 80 ? -16.218 -0.482 19.118 1.00 81.94 80 ARG A N 1
ATOM 649 C CA . ARG A 1 80 ? -17.217 0.474 18.608 1.00 81.94 80 ARG A CA 1
ATOM 650 C C . ARG A 1 80 ? -17.856 1.322 19.704 1.00 81.94 80 ARG A C 1
ATOM 652 O O . ARG A 1 80 ? -18.652 2.211 19.389 1.00 81.94 80 ARG A O 1
ATOM 659 N N . LYS A 1 81 ? -17.478 1.107 20.965 1.00 83.06 81 LYS A N 1
ATOM 660 C CA . LYS A 1 81 ? -18.079 1.724 22.151 1.00 83.06 81 LYS A CA 1
ATOM 661 C C . LYS A 1 81 ? -18.051 3.246 22.071 1.00 83.06 81 LYS A C 1
ATOM 663 O O . LYS A 1 81 ? -19.065 3.888 22.321 1.00 83.06 81 LYS A O 1
ATOM 668 N N . ALA A 1 82 ? -16.933 3.815 21.617 1.00 76.00 82 ALA A N 1
ATOM 669 C CA . ALA A 1 82 ? -16.767 5.258 21.452 1.00 76.00 82 ALA A CA 1
ATOM 670 C C . ALA A 1 82 ? -17.782 5.871 20.466 1.00 76.00 82 ALA A C 1
ATOM 672 O O . ALA A 1 82 ? -18.373 6.917 20.743 1.00 76.00 82 ALA A O 1
ATOM 673 N N . ARG A 1 83 ? -18.047 5.197 19.336 1.00 79.19 83 ARG A N 1
ATOM 674 C CA . ARG A 1 83 ? -19.028 5.656 18.337 1.00 79.19 83 ARG A CA 1
ATOM 675 C C . ARG A 1 83 ? -20.454 5.491 18.830 1.00 79.19 83 ARG A C 1
ATOM 677 O O . ARG A 1 83 ? -21.256 6.404 18.670 1.00 79.19 83 ARG A O 1
ATOM 684 N N . TYR A 1 84 ? -20.754 4.352 19.446 1.00 82.62 84 TYR A N 1
ATOM 685 C CA . TYR A 1 84 ? -22.063 4.091 20.033 1.00 82.62 84 TYR A CA 1
ATOM 686 C C . TYR A 1 84 ? -22.410 5.112 21.129 1.00 82.62 84 TYR A C 1
ATOM 688 O O . TYR A 1 84 ? -23.479 5.715 21.097 1.00 82.62 84 TYR A O 1
ATOM 696 N N . HIS A 1 85 ? -21.482 5.387 22.050 1.00 84.19 85 HIS A N 1
ATOM 697 C CA . HIS A 1 85 ? -21.682 6.388 23.101 1.00 84.19 85 HIS A CA 1
ATOM 698 C C . HIS A 1 85 ? -21.835 7.806 22.532 1.00 84.19 85 HIS A C 1
ATOM 700 O O . HIS A 1 85 ? -22.663 8.570 23.021 1.00 84.19 85 HIS A O 1
ATOM 706 N N . SER A 1 86 ? -21.080 8.161 21.487 1.00 77.75 86 SER A N 1
ATOM 707 C CA . SER A 1 86 ? -21.234 9.456 20.804 1.00 77.75 86 SER A CA 1
ATOM 708 C C . SER A 1 86 ? -22.620 9.602 20.169 1.00 77.75 86 SER A C 1
ATOM 710 O O . SER A 1 86 ? -23.280 10.618 20.365 1.00 77.75 86 SER A O 1
ATOM 712 N N . TYR A 1 87 ? -23.104 8.552 19.504 1.00 81.94 87 TYR A N 1
ATOM 713 C CA . TYR A 1 87 ? -24.435 8.519 18.899 1.00 81.94 87 TYR A CA 1
ATOM 714 C C . TYR A 1 87 ? -25.564 8.671 19.930 1.00 81.94 87 TYR A C 1
ATOM 716 O O . TYR A 1 87 ? -26.507 9.431 19.719 1.00 81.94 87 TYR A O 1
ATOM 724 N N . LEU A 1 88 ? -25.457 7.994 21.079 1.00 82.50 88 LEU A N 1
ATOM 725 C CA . LEU A 1 88 ? -26.422 8.146 22.174 1.00 82.50 88 LEU A CA 1
ATOM 726 C C . LEU A 1 88 ? -26.439 9.577 22.736 1.00 82.50 88 LEU A C 1
ATOM 728 O O . LEU A 1 88 ? -27.511 10.116 23.011 1.00 82.50 88 LEU A O 1
ATOM 732 N N . ARG A 1 89 ? -25.271 10.225 22.845 1.00 79.62 89 ARG A N 1
ATOM 733 C CA . ARG A 1 89 ? -25.162 11.618 23.312 1.00 79.62 89 ARG A CA 1
ATOM 734 C C . ARG A 1 89 ? -25.803 12.615 22.357 1.00 79.62 89 ARG A C 1
ATOM 736 O O . ARG A 1 89 ? -26.487 13.521 22.821 1.00 79.62 89 ARG A O 1
ATOM 743 N N . GLU A 1 90 ? -25.618 12.452 21.048 1.00 78.50 90 GLU A N 1
ATOM 744 C CA . GLU A 1 90 ? -26.262 13.310 20.041 1.00 78.50 90 GLU A CA 1
ATOM 745 C C . GLU A 1 90 ? -27.794 13.253 20.127 1.00 78.50 90 GLU A C 1
ATOM 747 O O . GLU A 1 90 ? -28.469 14.243 19.847 1.00 78.50 90 GLU A O 1
ATOM 752 N N . ARG A 1 91 ? -28.346 12.121 20.580 1.00 79.69 91 ARG A N 1
ATOM 753 C CA . ARG A 1 91 ? -29.786 11.945 20.818 1.00 79.69 91 ARG A CA 1
ATOM 754 C C . ARG A 1 91 ? -30.246 12.355 22.219 1.00 79.69 91 ARG A C 1
ATOM 756 O O . ARG A 1 91 ? -31.443 12.322 22.483 1.00 79.69 91 ARG A O 1
ATOM 763 N N . GLY A 1 92 ? -29.328 12.766 23.095 1.00 79.44 92 GLY A N 1
ATOM 764 C CA . GLY A 1 92 ? -29.633 13.194 24.461 1.00 79.44 92 GLY A CA 1
ATOM 765 C C . GLY A 1 92 ? -29.898 12.053 25.449 1.00 79.44 92 GLY A C 1
ATOM 766 O O . GLY A 1 92 ? -30.482 12.300 26.502 1.00 79.44 92 GLY A O 1
ATOM 767 N N . GLU A 1 93 ? -29.482 10.823 25.139 1.00 80.06 93 GLU A N 1
ATOM 768 C CA . GLU A 1 93 ? -29.647 9.669 26.031 1.00 80.06 93 GLU A CA 1
ATOM 769 C C . GLU A 1 93 ? -28.566 9.659 27.131 1.00 80.06 93 GLU A C 1
ATOM 771 O O . GLU A 1 93 ? -27.391 9.948 26.889 1.00 80.06 93 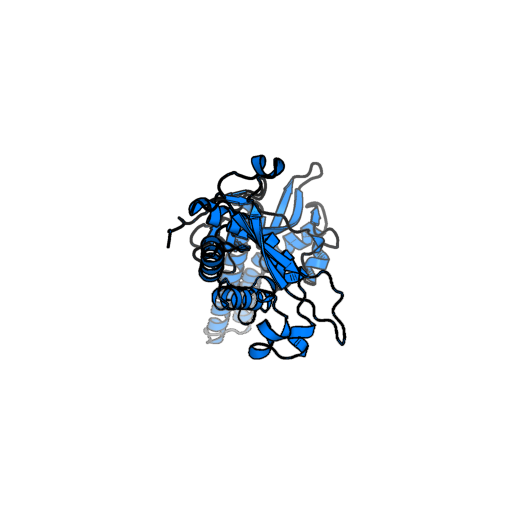GLU A O 1
ATOM 776 N N . THR A 1 94 ? -28.958 9.315 28.361 1.00 76.69 94 THR A N 1
ATOM 777 C CA . THR A 1 94 ? -28.088 9.337 29.559 1.00 76.69 94 THR A CA 1
ATOM 778 C C . THR A 1 94 ? -27.595 7.956 29.997 1.00 76.69 94 THR A C 1
ATOM 780 O O . THR A 1 94 ? -26.755 7.850 30.897 1.00 76.69 94 THR A O 1
ATOM 783 N N . CYS A 1 95 ? -28.082 6.900 29.347 1.00 80.31 95 CYS A N 1
ATOM 784 C CA . CYS A 1 95 ? -27.744 5.508 29.626 1.00 80.31 95 CYS A CA 1
ATOM 785 C C . CYS A 1 95 ? -27.261 4.819 28.346 1.00 80.31 95 CYS A C 1
ATOM 787 O O . CYS A 1 95 ? -27.708 5.155 27.249 1.00 80.31 95 CYS A O 1
ATOM 789 N N . SER A 1 96 ? -26.371 3.838 28.487 1.00 83.88 96 SER A N 1
ATOM 790 C CA . SER A 1 96 ? -26.024 2.897 27.421 1.00 83.88 96 SER A CA 1
ATOM 791 C C . SER A 1 96 ? -26.424 1.476 27.795 1.00 83.88 96 SER A C 1
ATOM 793 O O . SER A 1 96 ? -26.712 1.159 28.947 1.00 83.88 96 SER A O 1
ATOM 795 N N . ILE A 1 97 ? -26.456 0.613 26.785 1.00 84.25 97 ILE A N 1
ATOM 796 C CA . ILE A 1 97 ? -26.790 -0.799 26.956 1.00 84.25 97 ILE A CA 1
ATOM 797 C C . ILE A 1 97 ? -25.521 -1.597 27.191 1.00 84.25 97 ILE A C 1
ATOM 799 O O . ILE A 1 97 ? -24.596 -1.559 26.378 1.00 84.25 97 ILE A O 1
ATOM 803 N N . SER A 1 98 ? -25.531 -2.379 28.262 1.00 82.88 98 SER A N 1
ATOM 804 C CA . SER A 1 98 ? -24.537 -3.407 28.528 1.00 82.88 98 SER A CA 1
ATOM 805 C C . SER A 1 98 ? -25.154 -4.790 28.326 1.00 82.88 98 SER A C 1
ATOM 807 O O . SER A 1 98 ? -26.293 -5.054 28.713 1.00 82.88 98 SER A O 1
ATOM 809 N N . LEU A 1 99 ? -24.407 -5.685 27.683 1.00 84.56 99 LEU A N 1
ATOM 810 C CA . LEU A 1 99 ? -24.766 -7.095 27.615 1.00 84.56 99 LEU A CA 1
ATOM 811 C C . LEU A 1 99 ? -24.355 -7.748 28.941 1.00 84.56 99 LEU A C 1
ATOM 813 O O . LEU A 1 99 ? -23.236 -7.538 29.404 1.00 84.56 99 LEU A O 1
ATOM 817 N N . ILE A 1 100 ? -25.185 -8.605 29.530 1.00 83.69 100 ILE A N 1
ATOM 818 C CA . ILE A 1 100 ? -24.883 -9.344 30.771 1.00 83.69 100 ILE A CA 1
ATOM 819 C C . ILE A 1 100 ? -25.190 -10.827 30.575 1.00 83.69 100 ILE A C 1
ATOM 821 O O . ILE A 1 100 ? -25.901 -11.214 29.650 1.00 83.69 100 ILE A O 1
ATOM 825 N N . ASP A 1 101 ? -24.520 -11.691 31.337 1.00 83.62 101 ASP A N 1
ATOM 826 C CA . ASP A 1 101 ? -24.849 -13.111 31.412 1.00 83.62 101 ASP A CA 1
ATOM 827 C C . ASP A 1 101 ? -24.908 -13.613 32.852 1.00 83.62 101 ASP A C 1
ATOM 829 O O . ASP A 1 101 ? -24.460 -12.960 33.791 1.00 83.62 101 ASP A O 1
ATOM 833 N N . ASN A 1 102 ? -25.457 -14.815 33.014 1.00 80.56 102 ASN A N 1
ATOM 834 C CA . ASN A 1 102 ? -25.574 -15.489 34.304 1.00 80.56 102 ASN A CA 1
ATOM 835 C C . ASN A 1 102 ? -24.251 -16.064 34.853 1.00 80.56 102 ASN A C 1
ATOM 837 O O . ASN A 1 102 ? -24.283 -16.766 35.860 1.00 80.56 102 ASN A O 1
ATOM 841 N N . GLY A 1 103 ? -23.096 -15.833 34.216 1.00 69.44 103 GLY A N 1
ATOM 842 C CA . GLY A 1 103 ? -21.787 -16.305 34.687 1.00 69.44 103 GLY A CA 1
ATOM 843 C C . GLY A 1 103 ? -21.582 -17.827 34.658 1.00 69.44 103 GLY A C 1
ATOM 844 O O . GLY A 1 103 ? -20.514 -18.318 35.030 1.00 69.44 103 GLY A O 1
ATOM 845 N N . GLU A 1 104 ? -22.568 -18.604 34.203 1.00 73.06 104 GLU A N 1
ATOM 846 C CA . GLU A 1 104 ? -22.490 -20.061 34.204 1.00 73.06 104 GLU A CA 1
ATOM 847 C C . GLU A 1 104 ? -21.558 -20.585 33.098 1.00 73.06 104 GLU A C 1
ATOM 849 O O . GLU A 1 104 ? -21.600 -20.162 31.936 1.00 73.06 104 GLU A O 1
ATOM 854 N N . ARG A 1 105 ? -20.711 -21.565 33.446 1.00 57.34 105 ARG A N 1
ATOM 855 C CA . ARG A 1 105 ? -19.926 -22.336 32.470 1.00 57.34 105 ARG A CA 1
ATOM 856 C C . ARG A 1 105 ? -20.879 -23.290 31.748 1.00 57.34 105 ARG A C 1
ATOM 858 O O . ARG A 1 105 ? -21.198 -24.351 32.278 1.00 57.34 105 ARG A O 1
ATOM 865 N N . GLY A 1 106 ? -21.366 -22.876 30.578 1.00 54.88 106 GLY A N 1
ATOM 866 C CA . GLY A 1 106 ? -22.325 -23.640 29.776 1.00 54.88 106 GLY A CA 1
ATOM 867 C C . GLY A 1 106 ? -21.901 -25.100 29.565 1.00 54.88 106 GLY A C 1
ATOM 868 O O . GLY A 1 106 ? -20.751 -25.376 29.224 1.00 54.88 106 GLY A O 1
ATOM 869 N N . GLY A 1 107 ? -22.834 -26.030 29.780 1.00 56.38 107 GLY A N 1
ATOM 870 C CA . GLY A 1 107 ? -22.622 -27.478 29.696 1.00 56.38 107 GLY A CA 1
ATOM 871 C C . GLY A 1 107 ? -23.943 -28.242 29.559 1.00 56.38 107 GLY A C 1
ATOM 872 O O . GLY A 1 107 ? -25.017 -27.641 29.567 1.00 56.38 107 GLY A O 1
ATOM 873 N N . ARG A 1 108 ? -23.897 -29.578 29.426 1.00 46.09 108 ARG A N 1
ATOM 874 C CA . ARG A 1 108 ? -25.118 -30.406 29.334 1.00 46.09 108 ARG A CA 1
ATOM 875 C C . ARG A 1 108 ? -25.996 -30.189 30.576 1.00 46.09 108 ARG A C 1
ATOM 877 O O . ARG A 1 108 ? -25.616 -30.582 31.672 1.00 46.09 108 ARG A O 1
ATOM 884 N N . GLY A 1 109 ? -27.153 -29.553 30.378 1.00 58.38 109 GLY A N 1
ATOM 885 C CA . GLY A 1 109 ? -28.140 -29.242 31.419 1.00 58.38 109 GLY A CA 1
ATOM 886 C C . GLY A 1 109 ? -28.053 -27.835 32.028 1.00 58.38 109 GLY A C 1
ATOM 887 O O . GLY A 1 109 ? -28.942 -27.477 32.791 1.00 58.38 109 GLY A O 1
ATOM 888 N N . ARG A 1 110 ? -27.036 -27.024 31.692 1.00 63.12 110 ARG A N 1
ATOM 889 C CA . ARG A 1 110 ? -26.903 -25.626 32.148 1.00 63.12 110 ARG A CA 1
ATOM 890 C C . ARG A 1 110 ? -26.655 -24.703 30.966 1.00 63.12 110 ARG A C 1
ATOM 892 O O . ARG A 1 110 ? -25.588 -24.746 30.345 1.00 63.12 110 ARG A O 1
ATOM 899 N N . GLN A 1 111 ? -27.664 -23.907 30.630 1.00 68.44 111 GLN A N 1
ATOM 900 C CA . GLN A 1 111 ? -27.591 -22.962 29.525 1.00 68.44 111 GLN A CA 1
ATOM 901 C C . GLN A 1 111 ? -27.099 -21.605 30.016 1.00 68.44 111 GLN A C 1
ATOM 903 O O . GLN A 1 111 ? -27.542 -21.083 31.037 1.00 68.44 111 GLN A O 1
ATOM 908 N N . LYS A 1 112 ? -26.179 -21.023 29.246 1.00 78.56 112 LYS A N 1
ATOM 909 C CA . LYS A 1 112 ? -25.745 -19.650 29.464 1.00 78.56 112 LYS A CA 1
ATOM 910 C C . LYS A 1 112 ? -26.828 -18.713 28.934 1.00 78.56 112 LYS A C 1
ATOM 912 O O . LYS A 1 112 ? -27.183 -18.808 27.757 1.00 78.56 112 LYS A O 1
ATOM 917 N N . LEU A 1 113 ? -27.344 -17.861 29.810 1.00 83.94 113 LEU A N 1
ATOM 918 C CA . LEU A 1 113 ? -28.421 -16.919 29.516 1.00 83.94 113 LEU A CA 1
ATOM 919 C C . LEU A 1 113 ? -27.865 -15.502 29.407 1.00 83.94 113 LEU A C 1
ATOM 921 O O . LEU A 1 113 ? -26.948 -15.153 30.150 1.00 83.94 113 LEU A O 1
ATOM 925 N N . PHE A 1 114 ? -28.437 -14.710 28.505 1.00 85.06 114 PHE A N 1
ATOM 926 C CA . PHE A 1 114 ? -28.007 -13.352 28.183 1.00 85.06 114 PHE A CA 1
ATOM 927 C C . PHE A 1 114 ? -29.180 -12.380 28.273 1.00 85.06 114 PHE A C 1
ATOM 929 O O . PHE A 1 114 ? -30.297 -12.735 27.898 1.00 85.06 114 PHE A O 1
ATOM 936 N N . TRP A 1 115 ? -28.925 -11.168 28.752 1.00 86.38 115 TRP A N 1
ATOM 937 C CA . TRP A 1 115 ? -29.896 -10.073 28.777 1.00 86.38 115 TRP A CA 1
ATOM 938 C C . TRP A 1 115 ? -29.171 -8.730 28.698 1.00 86.38 115 TRP A C 1
ATOM 940 O O . TRP A 1 115 ? -27.953 -8.659 28.884 1.00 86.38 115 TRP A O 1
ATOM 950 N N . PHE A 1 116 ? -29.926 -7.674 28.424 1.00 85.69 116 PHE A N 1
ATOM 951 C CA . PHE A 1 116 ? -29.427 -6.307 28.439 1.00 85.69 116 PHE A CA 1
ATOM 952 C C . PHE A 1 116 ? -29.704 -5.636 29.787 1.00 85.69 116 PHE A C 1
ATOM 954 O O . PHE A 1 116 ? -30.729 -5.893 30.421 1.00 85.69 116 PHE A O 1
ATOM 961 N N . GLU A 1 117 ? -28.802 -4.760 30.215 1.00 82.94 117 GLU A N 1
ATOM 962 C CA . GLU A 1 117 ? -28.998 -3.890 31.373 1.00 82.94 117 GLU A CA 1
ATOM 963 C C . GLU A 1 117 ? -28.514 -2.472 31.065 1.00 82.94 117 GLU A C 1
ATOM 965 O O . GLU A 1 117 ? -27.494 -2.281 30.393 1.00 82.94 117 GLU A O 1
ATOM 970 N N . ASP A 1 118 ? -29.264 -1.487 31.561 1.00 81.19 118 ASP A N 1
ATOM 971 C CA . ASP A 1 118 ? -28.908 -0.079 31.447 1.00 81.19 118 ASP A CA 1
ATOM 972 C C . ASP A 1 118 ? -27.718 0.216 32.353 1.00 81.19 118 ASP A C 1
ATOM 974 O O . ASP A 1 118 ? -27.778 0.043 33.573 1.00 81.19 118 ASP A O 1
ATOM 978 N N . GLN A 1 119 ? -26.648 0.709 31.749 1.00 81.50 119 GLN A N 1
ATOM 979 C CA . GLN A 1 119 ? -25.500 1.234 32.457 1.00 81.50 119 GLN A CA 1
ATOM 980 C C . GLN A 1 119 ? -25.512 2.764 32.335 1.00 81.50 119 GLN A C 1
ATOM 982 O O . GLN A 1 119 ? -25.710 3.286 31.232 1.00 81.50 119 GLN A O 1
ATOM 987 N N . PRO A 1 120 ? -25.313 3.517 33.436 1.00 77.44 120 PRO A N 1
ATOM 988 C CA . PRO A 1 120 ? -25.161 4.962 33.339 1.00 77.44 120 PRO A CA 1
ATOM 989 C C . PRO A 1 120 ? -23.976 5.279 32.429 1.00 77.44 120 PRO A C 1
ATOM 991 O O . PRO A 1 120 ? -22.945 4.605 32.494 1.00 77.44 120 PRO A O 1
ATOM 994 N N . LEU A 1 121 ? -24.113 6.314 31.600 1.00 74.38 121 LEU A N 1
ATOM 995 C CA . LEU A 1 121 ? -23.039 6.790 30.732 1.00 74.38 121 LEU A CA 1
ATOM 996 C C . LEU A 1 121 ? -21.957 7.474 31.594 1.00 74.38 121 LEU A C 1
ATOM 998 O O . LEU A 1 121 ? -21.850 8.698 31.636 1.00 74.38 121 LEU A O 1
ATOM 1002 N N . THR A 1 122 ? -21.197 6.701 32.373 1.00 58.44 122 THR A N 1
ATOM 1003 C CA . THR A 1 122 ? -20.146 7.232 33.243 1.00 58.44 122 THR A CA 1
ATOM 1004 C C . THR A 1 122 ? -19.016 7.787 32.391 1.00 58.44 122 THR A C 1
ATOM 1006 O O . THR A 1 122 ? -18.460 7.083 31.551 1.00 58.44 122 THR A O 1
ATOM 1009 N N . LEU A 1 123 ? -18.696 9.060 32.624 1.00 53.00 123 LEU A N 1
ATOM 1010 C CA . LEU A 1 123 ? -17.468 9.699 32.173 1.00 53.00 123 LEU A CA 1
ATOM 1011 C C . LEU A 1 123 ? -16.312 9.059 32.942 1.00 53.00 123 LEU A C 1
ATOM 1013 O O . LEU A 1 123 ? -16.170 9.324 34.138 1.00 53.00 123 LEU A O 1
ATOM 1017 N N . ASP A 1 124 ? -15.504 8.222 32.294 1.00 47.16 124 ASP A N 1
ATOM 1018 C CA . ASP A 1 124 ? -14.206 7.904 32.873 1.00 47.16 124 ASP A CA 1
ATOM 1019 C C . ASP A 1 124 ? -13.355 9.188 32.802 1.00 47.16 124 ASP A C 1
ATOM 1021 O O . ASP A 1 124 ? -13.277 9.816 31.742 1.00 47.16 124 ASP A O 1
ATOM 1025 N N . PRO A 1 125 ? -12.717 9.644 33.898 1.00 45.84 125 PRO A N 1
ATOM 1026 C CA . PRO A 1 125 ? -11.900 10.862 33.888 1.00 45.84 125 PRO A CA 1
ATOM 1027 C C . PRO A 1 125 ? -10.718 10.796 32.911 1.00 45.84 125 PRO A C 1
ATOM 1029 O O . PRO A 1 125 ? -10.186 11.833 32.523 1.00 45.84 125 PRO A O 1
ATOM 1032 N N . LEU A 1 126 ? -10.324 9.585 32.504 1.00 48.16 126 LEU A N 1
ATOM 1033 C CA . LEU A 1 126 ? -9.319 9.338 31.470 1.00 48.16 126 LEU A CA 1
ATOM 1034 C C . LEU A 1 126 ? -9.848 9.583 30.050 1.00 48.16 126 LEU A C 1
ATOM 1036 O O . LEU A 1 126 ? -9.053 9.821 29.147 1.00 48.16 126 LEU A O 1
ATOM 1040 N N . ASP A 1 127 ? -11.167 9.619 29.854 1.00 44.88 127 ASP A N 1
ATOM 1041 C CA . ASP A 1 127 ? -11.754 9.906 28.549 1.00 44.88 127 ASP A CA 1
ATOM 1042 C C . ASP A 1 127 ? -11.728 11.413 28.236 1.00 44.88 127 ASP A C 1
ATOM 1044 O O . ASP A 1 127 ? -11.884 11.814 27.084 1.00 44.88 127 ASP A O 1
ATOM 1048 N N . HIS A 1 128 ? -11.537 12.298 29.223 1.00 43.78 128 HIS A N 1
ATOM 1049 C CA . HIS A 1 128 ? -11.532 13.750 28.987 1.00 43.78 128 HIS A CA 1
ATOM 1050 C C . HIS A 1 128 ? -10.357 14.247 28.126 1.00 43.78 128 HIS A C 1
ATOM 1052 O O . HIS A 1 128 ? -10.461 15.341 27.573 1.00 43.78 128 HIS A O 1
ATOM 1058 N N . GLU A 1 129 ? -9.296 13.456 27.936 1.00 40.62 129 GLU A N 1
ATOM 1059 C CA . GLU A 1 129 ? -8.230 13.777 26.971 1.00 40.62 129 GLU A CA 1
ATOM 1060 C C . GLU A 1 129 ? -8.498 13.230 25.555 1.00 40.62 129 GLU A C 1
ATOM 1062 O O . GLU A 1 129 ? -7.892 13.709 24.598 1.00 40.62 129 GLU A O 1
ATOM 1067 N N . GLU A 1 130 ? -9.448 12.303 25.383 1.00 41.53 130 GLU A N 1
ATOM 1068 C CA . GLU A 1 130 ? -9.747 11.668 24.087 1.00 41.53 130 GLU A CA 1
ATOM 1069 C C . GLU A 1 130 ? -11.015 12.217 23.402 1.00 41.53 130 GLU A C 1
ATOM 1071 O O . GLU A 1 130 ? -11.285 11.922 22.240 1.00 41.53 130 GLU A O 1
ATOM 1076 N N . HIS A 1 131 ? -11.768 13.096 24.071 1.00 41.56 131 HIS A N 1
ATOM 1077 C CA . HIS A 1 131 ? -12.951 13.765 23.512 1.00 41.56 131 HIS A CA 1
ATOM 1078 C C . HIS A 1 131 ? -12.623 15.016 22.676 1.00 41.56 131 HIS A C 1
ATOM 1080 O O . HIS A 1 131 ? -13.310 16.038 22.758 1.00 41.56 131 HIS A O 1
ATOM 1086 N N . ALA A 1 132 ? -11.617 14.940 21.807 1.00 45.53 132 ALA A N 1
ATOM 1087 C CA . ALA A 1 132 ? -11.668 15.756 20.601 1.00 45.53 132 ALA A CA 1
ATOM 1088 C C . ALA A 1 132 ? -12.737 15.124 19.699 1.00 45.53 132 ALA A C 1
ATOM 1090 O O . ALA A 1 132 ? -12.662 13.930 19.422 1.00 45.53 132 ALA A O 1
ATOM 1091 N N . ALA A 1 133 ? -13.748 15.892 19.274 1.00 49.69 133 ALA A N 1
ATOM 1092 C CA . ALA A 1 133 ? -14.692 15.468 18.239 1.00 49.69 133 ALA A CA 1
ATOM 1093 C C . ALA A 1 133 ? -13.932 14.681 17.159 1.00 49.69 133 ALA A C 1
ATOM 1095 O O . ALA A 1 133 ? -12.929 15.200 16.667 1.00 49.69 133 ALA A O 1
ATOM 1096 N N . ILE A 1 134 ? -14.340 13.433 16.870 1.00 57.00 134 ILE A N 1
ATOM 1097 C CA . ILE A 1 134 ? -13.616 12.556 15.938 1.00 57.00 134 ILE A CA 1
ATOM 1098 C C . ILE A 1 134 ? -13.460 13.329 14.634 1.00 57.00 134 ILE A C 1
ATOM 1100 O O . ILE A 1 134 ? -14.421 13.518 13.889 1.00 57.00 134 ILE A O 1
ATOM 1104 N N . ASP A 1 135 ? -12.251 13.829 14.394 1.00 70.44 135 ASP A N 1
ATOM 1105 C CA . ASP A 1 135 ? -11.977 14.671 13.249 1.00 70.44 135 ASP A CA 1
ATOM 1106 C C . ASP A 1 135 ? -11.953 13.764 12.023 1.00 70.44 135 ASP A C 1
ATOM 1108 O O . ASP A 1 135 ? -10.931 13.172 11.685 1.00 70.44 135 ASP A O 1
ATOM 1112 N N . LEU A 1 136 ? -13.104 13.636 11.360 1.00 79.19 136 LEU A N 1
ATOM 1113 C CA . LEU A 1 136 ? -13.266 12.816 10.159 1.00 79.19 136 LEU A CA 1
ATOM 1114 C C . LEU A 1 136 ? -12.335 13.263 9.024 1.00 79.19 136 LEU A C 1
ATOM 1116 O O . LEU A 1 136 ? -12.086 12.499 8.085 1.00 79.19 136 LEU A O 1
ATOM 1120 N N . THR A 1 137 ? -11.816 14.491 9.107 1.00 84.06 137 THR A N 1
ATOM 1121 C CA . THR A 1 137 ? -10.861 15.030 8.145 1.00 84.06 137 THR A CA 1
ATOM 1122 C C . THR A 1 137 ? -9.439 14.587 8.428 1.00 84.06 137 THR A C 1
ATOM 1124 O O . THR A 1 137 ? -8.615 14.685 7.523 1.00 84.06 137 THR A O 1
ATOM 1127 N N . ARG A 1 138 ? -9.124 14.078 9.621 1.00 88.25 138 ARG A N 1
ATOM 1128 C CA . ARG A 1 138 ? -7.772 13.658 9.988 1.00 88.25 138 ARG A CA 1
ATOM 1129 C C . ARG A 1 138 ? -7.675 12.159 10.170 1.00 88.25 138 ARG A C 1
ATOM 1131 O O . ARG A 1 138 ? -8.594 11.482 10.613 1.00 88.25 138 ARG A O 1
ATOM 1138 N N . VAL A 1 139 ? -6.504 11.644 9.833 1.00 92.81 139 VAL A N 1
ATOM 1139 C CA . VAL A 1 139 ? -6.155 10.250 10.066 1.00 92.81 139 VAL A CA 1
ATOM 1140 C C . VAL A 1 139 ? -4.768 10.165 10.679 1.00 92.81 139 VAL A C 1
ATOM 1142 O O . VAL A 1 139 ? -3.855 10.896 10.288 1.00 92.81 139 VAL A O 1
ATOM 1145 N N . GLN A 1 140 ? -4.617 9.253 11.634 1.00 93.62 140 GLN A N 1
ATOM 1146 C CA . GLN A 1 140 ? -3.323 8.882 12.174 1.00 93.62 140 GLN A CA 1
ATOM 1147 C C . GLN A 1 140 ? -2.838 7.603 11.500 1.00 93.62 140 GLN A C 1
ATOM 1149 O O . GLN A 1 140 ? -3.466 6.548 11.573 1.00 93.62 140 GLN A O 1
ATOM 1154 N N . TRP A 1 141 ? -1.701 7.714 10.832 1.00 94.06 141 TRP A N 1
ATOM 1155 C CA . TRP A 1 141 ? -1.025 6.601 10.202 1.00 94.06 141 TRP A CA 1
ATOM 1156 C C . TRP A 1 141 ? -0.179 5.842 11.211 1.00 94.06 141 TRP A C 1
ATOM 1158 O O . TRP A 1 141 ? 0.463 6.411 12.092 1.00 94.06 141 TRP A O 1
ATOM 1168 N N . ARG A 1 142 ? -0.110 4.530 11.028 1.00 93.75 142 ARG A N 1
ATOM 1169 C CA . ARG A 1 142 ? 0.820 3.663 11.733 1.00 93.75 142 ARG A CA 1
ATOM 1170 C C . ARG A 1 142 ? 1.765 3.024 10.733 1.00 93.75 142 ARG A C 1
ATOM 1172 O O . ARG A 1 142 ? 1.349 2.477 9.713 1.00 93.75 142 ARG A O 1
ATOM 1179 N N . GLN A 1 143 ? 3.055 3.064 11.049 1.00 92.38 143 GLN A N 1
ATOM 1180 C CA . GLN A 1 143 ? 4.040 2.288 10.313 1.00 92.38 143 GLN A CA 1
ATOM 1181 C C . GLN A 1 143 ? 3.954 0.822 10.747 1.00 92.38 143 GLN A C 1
ATOM 1183 O O . GLN A 1 143 ? 4.050 0.499 11.934 1.00 92.38 143 GLN A O 1
ATOM 1188 N N . VAL A 1 144 ? 3.781 -0.067 9.778 1.00 90.81 144 VAL A N 1
ATOM 1189 C CA . VAL A 1 144 ? 3.796 -1.510 10.006 1.00 90.81 144 VAL A CA 1
ATOM 1190 C C . VAL A 1 144 ? 5.241 -1.962 10.234 1.00 90.81 144 VAL A C 1
ATOM 1192 O O . VAL A 1 144 ? 6.143 -1.491 9.527 1.00 90.81 144 VAL A O 1
ATOM 1195 N N . PRO A 1 145 ? 5.496 -2.876 11.189 1.00 88.62 145 PRO A N 1
ATOM 1196 C CA . PRO A 1 145 ? 6.821 -3.445 11.386 1.00 88.62 145 PRO A CA 1
ATOM 1197 C C . PRO A 1 145 ? 7.382 -4.031 10.086 1.00 88.62 145 PRO A C 1
ATOM 1199 O O . PRO A 1 145 ? 6.737 -4.825 9.404 1.00 88.62 145 PRO A O 1
ATOM 1202 N N . ALA A 1 146 ? 8.625 -3.682 9.749 1.00 85.56 146 ALA A N 1
ATOM 1203 C CA . ALA A 1 146 ? 9.233 -4.111 8.488 1.00 85.56 146 ALA A CA 1
ATOM 1204 C C . ALA A 1 146 ? 9.331 -5.649 8.355 1.00 85.56 146 ALA A C 1
ATOM 1206 O O . ALA A 1 146 ? 9.329 -6.186 7.244 1.00 85.56 146 ALA A O 1
ATOM 1207 N N . SER A 1 147 ? 9.387 -6.371 9.478 1.00 84.81 147 SER A N 1
ATOM 1208 C CA . SER A 1 147 ? 9.400 -7.838 9.532 1.00 84.81 147 SER A CA 1
ATOM 1209 C C . SER A 1 147 ? 8.155 -8.479 8.908 1.00 84.81 147 SER A C 1
ATOM 1211 O O . SER A 1 147 ? 8.270 -9.548 8.306 1.00 84.81 147 SER A O 1
ATOM 1213 N N . GLU A 1 148 ? 6.998 -7.821 8.990 1.00 87.25 148 GLU A N 1
ATOM 1214 C CA . GLU A 1 148 ? 5.726 -8.317 8.449 1.00 87.25 148 GLU A CA 1
ATOM 1215 C C . GLU A 1 148 ? 5.659 -8.224 6.918 1.00 87.25 148 GLU A C 1
ATOM 1217 O O . GLU A 1 148 ? 4.883 -8.935 6.277 1.00 87.25 148 GLU A O 1
ATOM 1222 N N . ILE A 1 149 ? 6.523 -7.405 6.308 1.00 88.88 149 ILE A N 1
ATOM 1223 C CA . ILE A 1 149 ? 6.575 -7.230 4.858 1.00 88.88 149 ILE A CA 1
ATOM 1224 C C . ILE A 1 149 ? 7.125 -8.506 4.209 1.00 88.88 149 ILE A C 1
ATOM 1226 O O . ILE A 1 149 ? 8.282 -8.906 4.414 1.00 88.88 149 ILE A O 1
ATOM 1230 N N . LYS A 1 150 ? 6.294 -9.149 3.381 1.00 89.69 150 LYS A N 1
ATOM 1231 C CA . LYS A 1 150 ? 6.648 -10.389 2.681 1.00 89.69 150 LYS A CA 1
ATOM 1232 C C . LYS A 1 150 ? 7.406 -10.090 1.393 1.00 89.69 150 LYS A C 1
ATOM 1234 O O . LYS A 1 150 ? 6.856 -9.590 0.414 1.00 89.69 150 LYS A O 1
ATOM 1239 N N . LEU A 1 151 ? 8.673 -10.490 1.369 1.00 88.69 151 LEU A N 1
ATOM 1240 C CA . LEU A 1 151 ? 9.542 -10.301 0.210 1.00 88.69 151 LEU A CA 1
ATOM 1241 C C . LEU A 1 151 ? 9.457 -11.454 -0.790 1.00 88.69 151 LEU A C 1
ATOM 1243 O O . LEU A 1 151 ? 9.291 -12.625 -0.423 1.00 88.69 151 LEU A O 1
ATOM 1247 N N . ASN A 1 152 ? 9.652 -11.121 -2.063 1.00 89.88 152 ASN A N 1
ATOM 1248 C CA . ASN A 1 152 ? 9.957 -12.104 -3.097 1.00 89.88 152 ASN A CA 1
ATOM 1249 C C . ASN A 1 152 ? 11.453 -12.504 -3.029 1.00 89.88 152 ASN A C 1
ATOM 1251 O O . ASN A 1 152 ? 12.174 -12.137 -2.097 1.00 89.88 152 ASN A O 1
ATOM 1255 N N . PHE A 1 153 ? 11.928 -13.330 -3.963 1.00 89.19 153 PHE A N 1
ATOM 1256 C CA . PHE A 1 153 ? 13.321 -13.797 -3.948 1.00 89.19 153 PHE A CA 1
ATOM 1257 C C . PHE A 1 153 ? 14.337 -12.650 -4.103 1.00 89.19 153 PHE A C 1
ATOM 1259 O O . PHE A 1 153 ? 15.267 -12.546 -3.303 1.00 89.19 153 PHE A O 1
ATOM 1266 N N . SER A 1 154 ? 14.133 -11.754 -5.075 1.00 85.56 154 SER A N 1
ATOM 1267 C CA . SER A 1 154 ? 15.020 -10.606 -5.313 1.00 85.56 154 SER A CA 1
ATOM 1268 C C . SER A 1 154 ? 15.042 -9.644 -4.125 1.00 85.56 154 SER A C 1
ATOM 1270 O O . SER A 1 154 ? 16.105 -9.154 -3.749 1.00 85.56 154 SER A O 1
ATOM 1272 N N . GLY A 1 155 ? 13.896 -9.414 -3.485 1.00 86.38 155 GLY A N 1
ATOM 1273 C CA . GLY A 1 155 ? 13.812 -8.595 -2.283 1.00 86.38 155 GLY A CA 1
ATOM 1274 C C . GLY A 1 155 ? 14.547 -9.198 -1.097 1.00 86.38 155 GLY A C 1
ATOM 1275 O O . GLY A 1 155 ? 15.251 -8.473 -0.398 1.00 86.38 155 GLY A O 1
ATOM 1276 N N . ARG A 1 156 ? 14.459 -10.521 -0.894 1.00 89.19 156 ARG A N 1
ATOM 1277 C CA . ARG A 1 156 ? 15.231 -11.211 0.156 1.00 89.19 156 ARG A CA 1
ATOM 1278 C C . ARG A 1 156 ? 16.735 -11.050 -0.044 1.00 89.19 156 ARG A C 1
ATOM 1280 O O . ARG A 1 156 ? 17.441 -10.809 0.930 1.00 89.19 156 ARG A O 1
ATOM 1287 N N . LEU A 1 157 ? 17.208 -11.134 -1.287 1.00 87.19 157 LEU A N 1
ATOM 1288 C CA . LEU A 1 157 ? 18.617 -10.926 -1.619 1.00 87.19 157 LEU A CA 1
ATOM 1289 C C . LEU A 1 157 ? 19.066 -9.481 -1.344 1.00 87.19 157 LEU A C 1
ATOM 1291 O O . LEU A 1 157 ? 20.145 -9.258 -0.793 1.00 87.19 157 LEU A O 1
ATOM 1295 N N . LEU A 1 158 ? 18.237 -8.505 -1.721 1.00 86.56 158 LEU A N 1
ATOM 1296 C CA . LEU A 1 158 ? 18.602 -7.092 -1.673 1.00 86.56 158 LEU A CA 1
ATOM 1297 C C . LEU A 1 158 ? 18.461 -6.475 -0.275 1.00 86.56 158 LEU A C 1
ATOM 1299 O O . LEU A 1 158 ? 19.374 -5.804 0.194 1.00 86.56 158 LEU A O 1
ATOM 1303 N N . PHE A 1 159 ? 17.329 -6.691 0.391 1.00 87.12 159 PHE A N 1
ATOM 1304 C CA . PHE A 1 159 ? 17.010 -6.061 1.676 1.00 87.12 159 PHE A CA 1
ATOM 1305 C C . PHE A 1 159 ? 17.354 -6.938 2.882 1.00 87.12 159 PHE A C 1
ATOM 1307 O O . PHE A 1 159 ? 17.432 -6.435 4.000 1.00 87.12 159 PHE A O 1
ATOM 1314 N N . GLY A 1 160 ? 17.588 -8.236 2.670 1.00 83.81 160 GLY A N 1
ATOM 1315 C CA . GLY A 1 160 ? 17.974 -9.154 3.736 1.00 83.81 160 GLY A CA 1
ATOM 1316 C C . GLY A 1 160 ? 16.940 -9.259 4.873 1.00 83.81 160 GLY A C 1
ATOM 1317 O O . GLY A 1 160 ? 15.751 -8.960 4.678 1.00 83.81 160 GLY A O 1
ATOM 1318 N N . PRO A 1 161 ? 17.376 -9.721 6.061 1.00 83.38 161 PRO A N 1
ATOM 1319 C CA . PRO A 1 161 ? 16.527 -9.803 7.249 1.00 83.38 161 PRO A CA 1
ATOM 1320 C C . PRO A 1 161 ? 16.176 -8.420 7.816 1.00 83.38 161 PRO A C 1
ATOM 1322 O O . PRO A 1 161 ? 15.037 -8.214 8.219 1.00 83.38 161 PRO A O 1
ATOM 1325 N N . ASP A 1 162 ? 17.099 -7.457 7.744 1.00 83.06 162 ASP A N 1
ATOM 1326 C CA . ASP A 1 162 ? 16.952 -6.108 8.322 1.00 83.06 162 ASP A CA 1
ATOM 1327 C C . ASP A 1 162 ? 16.023 -5.187 7.516 1.00 83.06 162 ASP A C 1
ATOM 1329 O O . ASP A 1 162 ? 15.807 -4.029 7.880 1.00 83.06 162 ASP A O 1
ATOM 1333 N N . ARG A 1 163 ? 15.517 -5.676 6.374 1.00 88.25 163 ARG A N 1
ATOM 1334 C CA . ARG A 1 163 ? 14.615 -4.959 5.456 1.00 88.25 163 ARG A CA 1
ATOM 1335 C C . ARG A 1 163 ? 15.146 -3.597 4.997 1.00 88.25 163 ARG A C 1
ATOM 1337 O O . ARG A 1 163 ? 14.386 -2.738 4.548 1.00 88.25 163 ARG A O 1
ATOM 1344 N N . SER A 1 164 ? 16.458 -3.411 5.090 1.00 90.12 164 SER A N 1
ATOM 1345 C CA . SER A 1 164 ? 17.147 -2.161 4.813 1.00 90.12 164 SER A CA 1
ATOM 1346 C C . SER A 1 164 ? 18.592 -2.406 4.380 1.00 90.12 164 SER A C 1
ATOM 1348 O O . SER A 1 164 ? 19.191 -3.447 4.661 1.00 90.12 164 SER A O 1
ATOM 1350 N N . PHE A 1 165 ? 19.166 -1.451 3.653 1.00 89.25 165 PHE A N 1
ATOM 1351 C CA . PHE A 1 165 ? 20.581 -1.467 3.291 1.00 89.25 165 PHE A CA 1
ATOM 1352 C C . PHE A 1 165 ? 21.141 -0.048 3.148 1.00 89.25 165 PHE A C 1
ATOM 1354 O O . PHE A 1 165 ? 20.435 0.899 2.803 1.00 89.25 165 PHE A O 1
ATOM 1361 N N . ARG A 1 166 ? 22.444 0.105 3.403 1.00 88.06 166 ARG A N 1
ATOM 1362 C CA . ARG A 1 166 ? 23.167 1.378 3.241 1.00 88.06 166 ARG A CA 1
ATOM 1363 C C . ARG A 1 166 ? 23.511 1.641 1.777 1.00 88.06 166 ARG A C 1
ATOM 1365 O O . ARG A 1 166 ? 23.866 0.706 1.057 1.00 88.06 166 ARG A O 1
ATOM 1372 N N . ASP A 1 167 ? 23.508 2.904 1.353 1.00 85.19 167 ASP A N 1
ATOM 1373 C CA . ASP A 1 167 ? 23.838 3.273 -0.033 1.00 85.19 167 ASP A CA 1
ATOM 1374 C C . ASP A 1 167 ? 25.280 2.920 -0.437 1.00 85.19 167 ASP A C 1
ATOM 1376 O O . ASP A 1 167 ? 25.545 2.653 -1.603 1.00 85.19 167 ASP A O 1
ATOM 1380 N N . ALA A 1 168 ? 26.203 2.858 0.526 1.00 82.75 168 ALA A N 1
ATOM 1381 C CA . ALA A 1 168 ? 27.595 2.461 0.296 1.00 82.75 168 ALA A CA 1
ATOM 1382 C C . ALA A 1 168 ? 27.797 0.935 0.169 1.00 82.75 168 ALA A C 1
ATOM 1384 O O . ALA A 1 168 ? 28.916 0.468 -0.021 1.00 82.75 168 ALA A O 1
ATOM 1385 N N . SER A 1 169 ? 26.738 0.131 0.310 1.00 86.31 169 SER A N 1
ATOM 1386 C CA . SER A 1 169 ? 26.840 -1.330 0.240 1.00 86.31 169 SER A CA 1
ATOM 1387 C C . SER A 1 169 ? 26.790 -1.855 -1.199 1.00 86.31 169 SER A C 1
ATOM 1389 O O . SER A 1 169 ? 26.183 -1.250 -2.082 1.00 86.31 169 SER A O 1
ATOM 1391 N N . TRP A 1 170 ? 27.345 -3.048 -1.431 1.00 87.56 170 TRP A N 1
ATOM 1392 C CA . TRP A 1 170 ? 27.224 -3.768 -2.710 1.00 87.56 170 TRP A CA 1
ATOM 1393 C C . TRP A 1 170 ? 25.758 -4.019 -3.120 1.00 87.56 170 TRP A C 1
ATOM 1395 O O . TRP A 1 170 ? 25.435 -4.071 -4.305 1.00 87.56 170 TRP A O 1
ATOM 1405 N N . ARG A 1 171 ? 24.839 -4.101 -2.147 1.00 88.81 171 ARG A N 1
ATOM 1406 C CA . ARG A 1 171 ? 23.389 -4.177 -2.386 1.00 88.81 171 ARG A CA 1
ATOM 1407 C C . ARG A 1 171 ? 22.881 -2.932 -3.116 1.00 88.81 171 ARG A C 1
ATOM 1409 O O . ARG A 1 171 ? 22.099 -3.057 -4.053 1.00 88.81 171 ARG A O 1
ATOM 1416 N N . SER A 1 172 ? 23.391 -1.745 -2.780 1.00 85.50 172 SER A N 1
ATOM 1417 C CA . SER A 1 172 ? 23.059 -0.520 -3.520 1.00 85.50 172 SER A CA 1
ATOM 1418 C C . SER A 1 172 ? 23.513 -0.588 -4.978 1.00 85.50 172 SER A C 1
ATOM 1420 O O . SER A 1 172 ? 22.787 -0.140 -5.862 1.00 85.50 172 SER A O 1
ATOM 1422 N N . TRP A 1 173 ? 24.654 -1.221 -5.265 1.00 85.44 173 TRP A N 1
ATOM 1423 C CA . TRP A 1 173 ? 25.075 -1.464 -6.646 1.00 85.44 173 TRP A CA 1
ATOM 1424 C C . TRP A 1 173 ? 24.100 -2.364 -7.402 1.00 85.44 173 TRP A C 1
ATOM 1426 O O . TRP A 1 173 ? 23.754 -2.037 -8.532 1.00 85.44 173 TRP A O 1
ATOM 1436 N N . ILE A 1 174 ? 23.575 -3.428 -6.786 1.00 86.88 174 ILE A N 1
ATOM 1437 C CA . ILE A 1 174 ? 22.525 -4.257 -7.409 1.00 86.88 174 ILE A CA 1
ATOM 1438 C C . ILE A 1 174 ? 21.275 -3.425 -7.684 1.00 86.88 174 ILE A C 1
ATOM 1440 O O . ILE A 1 174 ? 20.761 -3.433 -8.804 1.00 86.88 174 ILE A O 1
ATOM 1444 N N . TYR A 1 175 ? 20.810 -2.672 -6.691 1.00 85.56 175 TYR A N 1
ATOM 1445 C CA . TYR A 1 175 ? 19.648 -1.801 -6.833 1.00 85.56 175 TYR A CA 1
ATOM 1446 C C . TYR A 1 175 ? 19.827 -0.776 -7.971 1.00 85.56 175 TYR A C 1
ATOM 1448 O O . TYR A 1 175 ? 18.989 -0.688 -8.871 1.00 85.56 175 TYR A O 1
ATOM 1456 N N . LYS A 1 176 ? 20.962 -0.064 -7.998 1.00 85.56 176 LYS A N 1
ATOM 1457 C CA . LYS A 1 176 ? 21.315 0.910 -9.044 1.00 85.56 176 LYS A CA 1
ATOM 1458 C C . LYS A 1 176 ? 21.487 0.237 -10.410 1.00 85.56 176 LYS A C 1
ATOM 1460 O O . LYS A 1 176 ? 21.015 0.776 -11.410 1.00 85.56 176 LYS A O 1
ATOM 1465 N N . SER A 1 177 ? 22.084 -0.955 -10.463 1.00 85.19 177 SER A N 1
ATOM 1466 C CA . SER A 1 177 ? 22.265 -1.714 -11.707 1.00 85.19 177 SER A CA 1
ATOM 1467 C C . SER A 1 177 ? 20.930 -2.066 -12.355 1.00 85.19 177 SER A C 1
ATOM 1469 O O . SER A 1 177 ? 20.812 -1.977 -13.571 1.00 85.19 177 SER A O 1
ATOM 1471 N N . ARG A 1 178 ? 19.887 -2.371 -11.571 1.00 83.38 178 ARG A N 1
ATOM 1472 C CA . ARG A 1 178 ? 18.548 -2.656 -12.106 1.00 83.38 178 ARG A CA 1
ATOM 1473 C C . ARG A 1 178 ? 17.947 -1.437 -12.809 1.00 83.38 178 ARG A C 1
ATOM 1475 O O . ARG A 1 178 ? 17.316 -1.591 -13.852 1.00 83.38 178 ARG A O 1
ATOM 1482 N N . ARG A 1 179 ? 18.195 -0.225 -12.298 1.00 82.94 179 ARG A N 1
ATOM 1483 C CA . ARG A 1 179 ? 17.814 1.022 -12.982 1.00 82.94 179 ARG A CA 1
ATOM 1484 C C . ARG A 1 179 ? 18.598 1.212 -14.281 1.00 82.94 179 ARG A C 1
ATOM 1486 O O . ARG A 1 179 ? 18.000 1.546 -15.298 1.00 82.94 179 ARG A O 1
ATOM 1493 N N . ILE A 1 180 ? 19.907 0.957 -14.260 1.00 87.38 180 ILE A N 1
ATOM 1494 C CA . ILE A 1 180 ? 20.748 1.011 -15.468 1.00 87.38 180 ILE A CA 1
ATOM 1495 C C . ILE A 1 180 ? 20.231 0.018 -16.512 1.00 87.38 180 ILE A C 1
ATOM 1497 O O . ILE A 1 180 ? 20.064 0.389 -17.667 1.00 87.38 180 ILE A O 1
ATOM 1501 N N . TRP A 1 181 ? 19.885 -1.204 -16.104 1.00 88.75 181 TRP A N 1
ATOM 1502 C CA . TRP A 1 181 ? 19.305 -2.214 -16.987 1.00 88.75 181 TRP A CA 1
ATOM 1503 C C . TRP A 1 181 ? 17.984 -1.764 -17.609 1.00 88.75 181 TRP A C 1
ATOM 1505 O O . TRP A 1 181 ? 17.799 -1.967 -18.802 1.00 88.75 181 TRP A O 1
ATOM 1515 N N . ARG A 1 182 ? 17.098 -1.073 -16.878 1.00 85.81 182 ARG A N 1
ATOM 1516 C CA . ARG A 1 182 ? 15.875 -0.495 -17.474 1.00 85.81 182 ARG A CA 1
ATOM 1517 C C . ARG A 1 182 ? 16.173 0.493 -18.607 1.00 85.81 182 ARG A C 1
ATOM 1519 O O . ARG A 1 182 ? 15.408 0.542 -19.565 1.00 85.81 182 ARG A O 1
ATOM 1526 N N . ILE A 1 183 ? 17.274 1.241 -18.525 1.00 87.69 183 ILE A N 1
ATOM 1527 C CA . ILE A 1 183 ? 17.723 2.153 -19.591 1.00 87.69 183 ILE A CA 1
ATOM 1528 C C . ILE A 1 183 ? 18.431 1.382 -20.712 1.00 87.69 183 ILE A C 1
ATOM 1530 O O . ILE A 1 183 ? 18.221 1.669 -21.885 1.00 87.69 183 ILE A O 1
ATOM 1534 N N . ALA A 1 184 ? 19.257 0.395 -20.368 1.00 91.00 184 ALA A N 1
ATOM 1535 C CA . ALA A 1 184 ? 20.061 -0.352 -21.328 1.00 91.00 184 ALA A CA 1
ATOM 1536 C C . ALA A 1 184 ? 19.225 -1.300 -22.203 1.00 91.00 184 ALA A C 1
ATOM 1538 O O . ALA A 1 184 ? 19.530 -1.455 -23.382 1.00 91.00 184 ALA A O 1
ATOM 1539 N N . THR A 1 185 ? 18.161 -1.907 -21.668 1.00 90.50 185 THR A N 1
ATOM 1540 C CA . THR A 1 185 ? 17.304 -2.857 -22.399 1.00 90.50 185 THR A CA 1
ATOM 1541 C C . THR A 1 185 ? 16.751 -2.299 -23.718 1.00 90.50 185 THR A C 1
ATOM 1543 O O . THR A 1 185 ? 16.969 -2.947 -24.740 1.00 90.50 185 THR A O 1
ATOM 1546 N N . PRO A 1 186 ? 16.088 -1.125 -23.782 1.00 90.00 186 PRO A N 1
ATOM 1547 C CA . PRO A 1 186 ? 15.601 -0.598 -25.058 1.00 90.00 186 PRO A CA 1
ATOM 1548 C C . PRO A 1 186 ? 16.732 -0.315 -26.055 1.00 90.00 186 PRO A C 1
ATOM 1550 O O . PRO A 1 186 ? 16.567 -0.565 -27.247 1.00 90.00 186 PRO A O 1
ATOM 1553 N N . VAL A 1 187 ? 17.896 0.142 -25.578 1.00 92.00 187 VAL A N 1
ATOM 1554 C CA . VAL A 1 187 ? 19.075 0.360 -26.431 1.00 92.00 187 VAL A CA 1
ATOM 1555 C C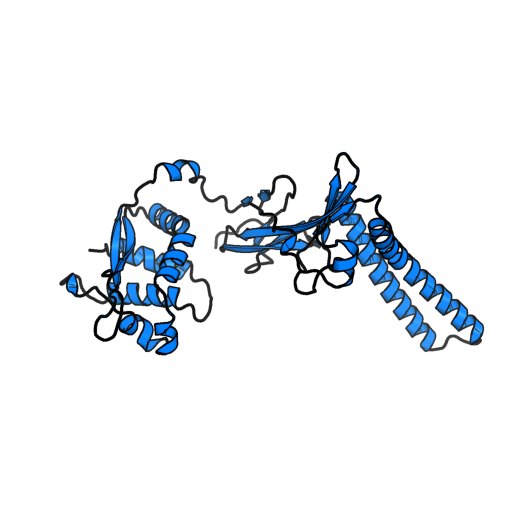 . VAL A 1 187 ? 19.579 -0.962 -27.009 1.00 92.00 187 VAL A C 1
ATOM 1557 O O . VAL A 1 187 ? 19.840 -1.050 -28.206 1.00 92.00 187 VAL A O 1
ATOM 1560 N N . LEU A 1 188 ? 19.655 -2.014 -26.191 1.00 93.62 188 LEU A N 1
ATOM 1561 C CA . LEU A 1 188 ? 20.059 -3.348 -26.632 1.00 93.62 188 LEU A CA 1
ATOM 1562 C C . LEU A 1 188 ? 19.084 -3.917 -27.673 1.00 93.62 188 LEU A C 1
ATOM 1564 O O . LEU A 1 188 ? 19.523 -4.464 -28.681 1.00 93.62 188 LEU A O 1
ATOM 1568 N N . PHE A 1 189 ? 17.775 -3.752 -27.463 1.00 92.06 189 PHE A N 1
ATOM 1569 C CA . PHE A 1 189 ? 16.749 -4.159 -28.428 1.00 92.06 189 PHE A CA 1
ATOM 1570 C C . PHE A 1 189 ? 16.868 -3.395 -29.752 1.00 92.06 189 PHE A C 1
ATOM 1572 O O . PHE A 1 189 ? 16.754 -4.003 -30.815 1.00 92.06 189 PHE A O 1
ATOM 1579 N N . ALA A 1 190 ? 17.153 -2.092 -29.705 1.00 91.00 190 ALA A N 1
ATOM 1580 C CA . ALA A 1 190 ? 17.396 -1.293 -30.903 1.00 91.00 190 ALA A CA 1
ATOM 1581 C C . ALA A 1 190 ? 18.657 -1.754 -31.656 1.00 91.00 190 ALA A C 1
ATOM 1583 O O . ALA A 1 190 ? 18.617 -1.921 -32.874 1.00 91.00 190 ALA A O 1
ATOM 1584 N N . ILE A 1 191 ? 19.756 -2.033 -30.945 1.00 93.88 191 ILE A N 1
ATOM 1585 C CA . ILE A 1 191 ? 20.987 -2.580 -31.540 1.00 93.88 191 ILE A CA 1
ATOM 1586 C C . ILE A 1 191 ? 20.714 -3.945 -32.180 1.00 93.88 191 ILE A C 1
ATOM 1588 O O . ILE A 1 191 ? 21.108 -4.179 -33.320 1.00 93.88 191 ILE A O 1
ATOM 1592 N N . LEU A 1 192 ? 20.003 -4.836 -31.483 1.00 92.50 192 LEU A N 1
ATOM 1593 C CA . LEU A 1 192 ? 19.652 -6.161 -31.993 1.00 92.50 192 LEU A CA 1
ATOM 1594 C C . LEU A 1 192 ? 18.773 -6.070 -33.248 1.00 92.50 192 LEU A C 1
ATOM 1596 O O . LEU A 1 192 ? 18.993 -6.807 -34.209 1.00 92.50 192 LEU A O 1
ATOM 1600 N N . PHE A 1 193 ? 17.827 -5.132 -33.285 1.00 91.38 193 PHE A N 1
ATOM 1601 C CA . PHE A 1 193 ? 17.026 -4.850 -34.475 1.00 91.38 193 PHE A CA 1
ATOM 1602 C C . PHE A 1 193 ? 17.883 -4.389 -35.663 1.00 91.38 193 PHE A C 1
ATOM 1604 O O . PHE A 1 193 ? 17.692 -4.870 -36.781 1.00 91.38 193 PHE A O 1
ATOM 1611 N N . VAL A 1 194 ? 18.863 -3.509 -35.434 1.00 90.75 194 VAL A N 1
ATOM 1612 C CA . VAL A 1 194 ? 19.794 -3.065 -36.484 1.00 90.75 194 VAL A CA 1
ATOM 1613 C C . VAL A 1 194 ? 20.651 -4.230 -36.977 1.00 90.75 194 VAL A C 1
ATOM 1615 O O . VAL A 1 194 ? 20.712 -4.466 -38.180 1.00 90.75 194 VAL A O 1
ATOM 1618 N N . ILE A 1 195 ? 21.256 -5.004 -36.071 1.00 91.56 195 ILE A N 1
ATOM 1619 C CA . ILE A 1 195 ? 22.093 -6.161 -36.423 1.00 91.56 195 ILE A CA 1
ATOM 1620 C C . ILE A 1 195 ? 21.289 -7.180 -37.233 1.00 91.56 195 ILE A C 1
ATOM 1622 O O . ILE A 1 195 ? 21.723 -7.589 -38.306 1.00 91.56 195 ILE A O 1
ATOM 1626 N N . THR A 1 196 ? 20.103 -7.568 -36.760 1.00 89.31 196 THR A N 1
ATOM 1627 C CA . THR A 1 196 ? 19.252 -8.529 -37.480 1.00 89.31 196 THR A CA 1
ATOM 1628 C C . THR A 1 196 ? 18.833 -8.010 -38.854 1.00 89.31 196 THR A C 1
ATOM 1630 O O . THR A 1 196 ? 18.859 -8.768 -39.822 1.00 89.31 196 THR A O 1
ATOM 1633 N N . SER A 1 197 ? 18.527 -6.716 -38.977 1.00 87.31 197 SER A N 1
ATOM 1634 C CA . SER A 1 197 ? 18.183 -6.094 -40.261 1.00 87.31 197 SER A CA 1
ATOM 1635 C C . SER A 1 197 ? 19.366 -6.069 -41.239 1.00 87.31 197 SER A C 1
ATOM 1637 O O . SER A 1 197 ? 19.178 -6.344 -42.423 1.00 87.31 197 SER A O 1
ATOM 1639 N N . LEU A 1 198 ? 20.583 -5.798 -40.752 1.00 88.88 198 LEU A N 1
ATOM 1640 C CA . LEU A 1 198 ? 21.808 -5.810 -41.561 1.00 88.88 198 LEU A CA 1
ATOM 1641 C C . LEU A 1 198 ? 22.200 -7.224 -42.012 1.00 88.88 198 LEU A C 1
ATOM 1643 O O . LEU A 1 198 ? 22.620 -7.401 -43.151 1.00 88.88 198 LEU A O 1
ATOM 1647 N N . LEU A 1 199 ? 22.054 -8.224 -41.136 1.00 89.00 199 LEU A N 1
ATOM 1648 C CA . LEU A 1 199 ? 22.423 -9.614 -41.429 1.00 89.00 199 LEU A CA 1
ATOM 1649 C C . LEU A 1 199 ? 21.467 -10.294 -42.410 1.00 89.00 199 LEU A C 1
ATOM 1651 O O . LEU A 1 199 ? 21.905 -11.098 -43.227 1.00 89.00 199 LEU A O 1
ATOM 1655 N N . ILE A 1 200 ? 20.165 -10.010 -42.314 1.00 85.25 200 ILE A N 1
ATOM 1656 C CA . ILE A 1 200 ? 19.165 -10.661 -43.168 1.00 85.25 200 ILE A CA 1
ATOM 1657 C C . ILE A 1 200 ? 19.210 -10.089 -44.585 1.00 85.25 200 ILE A C 1
ATOM 1659 O O . ILE A 1 200 ? 19.052 -10.858 -45.527 1.00 85.25 200 ILE A O 1
ATOM 1663 N N . GLY A 1 201 ? 19.458 -8.781 -44.729 1.00 75.81 201 GLY A N 1
ATOM 1664 C CA . GLY A 1 201 ? 19.528 -8.099 -46.020 1.00 75.81 201 GLY A CA 1
ATOM 1665 C C . GLY A 1 201 ? 18.202 -8.130 -46.798 1.00 75.81 201 GLY A C 1
ATOM 1666 O O . GLY A 1 201 ? 17.545 -9.159 -46.954 1.00 75.81 201 GLY A O 1
ATOM 1667 N N . GLY A 1 202 ? 17.773 -6.984 -47.321 1.00 78.94 202 GLY A N 1
ATOM 1668 C CA . GLY A 1 202 ? 16.615 -6.910 -48.217 1.00 78.94 202 GLY A CA 1
ATOM 1669 C C . GLY A 1 202 ? 15.540 -5.915 -47.781 1.00 78.94 202 GLY A C 1
ATOM 1670 O O . GLY A 1 202 ? 15.736 -5.158 -46.831 1.00 78.94 202 GLY A O 1
ATOM 1671 N N . PRO A 1 203 ? 14.410 -5.875 -48.509 1.00 84.44 203 PRO A N 1
ATOM 1672 C CA . PRO A 1 203 ? 13.337 -4.922 -48.255 1.00 84.44 203 PRO A CA 1
ATOM 1673 C C . PRO A 1 203 ? 12.661 -5.174 -46.903 1.00 84.44 203 PRO A C 1
ATOM 1675 O O . PRO A 1 203 ? 12.661 -6.293 -46.387 1.00 84.44 203 PRO A O 1
ATOM 1678 N N . ILE A 1 204 ? 12.041 -4.126 -46.356 1.00 84.69 204 ILE A N 1
ATOM 1679 C CA . ILE A 1 204 ? 11.315 -4.172 -45.083 1.00 84.69 204 ILE A CA 1
ATOM 1680 C C . ILE A 1 204 ? 10.178 -5.202 -45.180 1.00 84.69 204 ILE A C 1
ATOM 1682 O O . ILE A 1 204 ? 9.216 -5.032 -45.926 1.00 84.69 204 ILE A O 1
ATOM 1686 N N . LYS A 1 205 ? 10.296 -6.285 -44.410 1.00 88.69 205 LYS A N 1
ATOM 1687 C CA . LYS A 1 205 ? 9.280 -7.338 -44.221 1.00 88.69 205 LYS A CA 1
ATOM 1688 C C . LYS A 1 205 ? 8.390 -7.071 -42.992 1.00 88.69 205 LYS A C 1
ATOM 1690 O O . LYS A 1 205 ? 8.733 -6.288 -42.110 1.00 88.69 205 LYS A O 1
ATOM 1695 N N . GLY A 1 206 ? 7.289 -7.817 -42.867 1.00 88.31 206 GLY A N 1
ATOM 1696 C CA . GLY A 1 206 ? 6.353 -7.697 -41.737 1.00 88.31 206 GLY A CA 1
ATOM 1697 C C . GLY A 1 206 ? 6.966 -7.932 -40.346 1.00 88.31 206 GLY A C 1
ATOM 1698 O O . GLY A 1 206 ? 6.543 -7.303 -39.383 1.00 88.31 206 GLY A O 1
ATOM 1699 N N . TRP A 1 207 ? 8.014 -8.756 -40.224 1.00 88.38 207 TRP A N 1
ATOM 1700 C CA . TRP A 1 207 ? 8.672 -8.997 -38.931 1.00 88.38 207 TRP A CA 1
ATOM 1701 C C . TRP A 1 207 ? 9.392 -7.752 -38.380 1.00 88.38 207 TRP A C 1
ATOM 1703 O O . TRP A 1 207 ? 9.514 -7.616 -37.163 1.00 88.38 207 TRP A O 1
ATOM 1713 N N . HIS A 1 208 ? 9.804 -6.803 -39.233 1.00 89.19 208 HIS A N 1
ATOM 1714 C CA . HIS A 1 208 ? 10.369 -5.531 -38.764 1.00 89.19 208 HIS A CA 1
ATOM 1715 C C . HIS A 1 208 ? 9.318 -4.683 -38.041 1.00 89.19 208 HIS A C 1
ATOM 1717 O O . HIS A 1 208 ? 9.643 -4.017 -37.061 1.00 89.19 208 HIS A O 1
ATOM 1723 N N . LEU A 1 209 ? 8.051 -4.743 -38.471 1.00 90.50 209 LEU A N 1
ATOM 1724 C CA . LEU A 1 209 ? 6.955 -4.071 -37.773 1.00 90.50 209 LEU A CA 1
ATOM 1725 C C . LEU A 1 209 ? 6.769 -4.658 -36.368 1.00 90.50 209 LEU A C 1
ATOM 1727 O O . LEU A 1 209 ? 6.637 -3.907 -35.405 1.00 90.50 209 LEU A O 1
ATOM 1731 N N . SER A 1 210 ? 6.839 -5.986 -36.230 1.00 91.38 210 SER A N 1
ATOM 1732 C CA . SER A 1 210 ? 6.789 -6.652 -34.923 1.00 91.38 210 SER A CA 1
ATOM 1733 C C . SER A 1 210 ? 7.924 -6.196 -33.999 1.00 91.38 210 SER A C 1
ATOM 1735 O O . SER A 1 210 ? 7.682 -5.955 -32.817 1.00 91.38 210 SER A O 1
ATOM 1737 N N . TRP A 1 211 ? 9.141 -6.009 -34.525 1.00 91.31 211 TRP A N 1
ATOM 1738 C CA . TRP A 1 211 ? 10.252 -5.445 -33.750 1.00 91.31 211 TRP A CA 1
ATOM 1739 C C . TRP A 1 211 ? 10.010 -4.010 -33.316 1.00 91.31 211 TRP A C 1
ATOM 1741 O O . TRP A 1 211 ? 10.275 -3.688 -32.163 1.00 91.31 211 TRP A O 1
ATOM 1751 N N . LEU A 1 212 ? 9.511 -3.152 -34.205 1.00 90.62 212 LEU A N 1
ATOM 1752 C CA . LEU A 1 212 ? 9.226 -1.759 -33.859 1.00 90.62 212 LEU A CA 1
ATOM 1753 C C . LEU A 1 212 ? 8.161 -1.664 -32.765 1.00 90.62 212 LEU A C 1
ATOM 1755 O O . LEU A 1 212 ? 8.324 -0.891 -31.823 1.00 90.62 212 LEU A O 1
ATOM 1759 N N . VAL A 1 213 ? 7.117 -2.494 -32.838 1.00 94.00 213 VAL A N 1
ATOM 1760 C CA . VAL A 1 213 ? 6.103 -2.596 -31.779 1.00 94.00 213 VAL A CA 1
ATOM 1761 C C . VAL A 1 213 ? 6.735 -3.067 -30.470 1.00 94.00 213 VAL A C 1
ATOM 1763 O O . VAL A 1 213 ? 6.508 -2.454 -29.429 1.00 94.00 213 VAL A O 1
ATOM 1766 N N . LEU A 1 214 ? 7.570 -4.108 -30.508 1.00 92.88 214 LEU A N 1
ATOM 1767 C CA . LEU A 1 214 ? 8.242 -4.629 -29.317 1.00 92.88 214 LEU A CA 1
ATOM 1768 C C . LEU A 1 214 ? 9.184 -3.594 -28.687 1.00 92.88 214 LEU A C 1
ATOM 1770 O O . LEU A 1 214 ? 9.152 -3.396 -27.475 1.00 92.88 214 LEU A O 1
ATOM 1774 N N . ILE A 1 215 ? 9.973 -2.889 -29.500 1.00 92.62 215 ILE A N 1
ATOM 1775 C CA . ILE A 1 215 ? 10.823 -1.775 -29.063 1.00 92.62 215 ILE A CA 1
ATOM 1776 C C . ILE A 1 215 ? 9.965 -0.671 -28.447 1.00 92.62 215 ILE A C 1
ATOM 1778 O O . ILE A 1 215 ? 10.317 -0.167 -27.386 1.00 92.62 215 ILE A O 1
ATOM 1782 N N . GLY A 1 216 ? 8.831 -0.326 -29.062 1.00 93.94 216 GLY A N 1
ATOM 1783 C CA . GLY A 1 216 ? 7.883 0.649 -28.528 1.00 93.94 216 GLY A CA 1
ATOM 1784 C C . GLY A 1 216 ? 7.347 0.256 -27.150 1.00 93.94 216 GLY A C 1
ATOM 1785 O O . GLY A 1 216 ? 7.372 1.074 -26.233 1.00 93.94 216 GLY A O 1
ATOM 1786 N N . ILE A 1 217 ? 6.940 -1.004 -26.970 1.00 93.69 217 ILE A N 1
ATOM 1787 C CA . ILE A 1 217 ? 6.474 -1.538 -25.679 1.00 93.69 217 ILE A CA 1
ATOM 1788 C C . ILE A 1 217 ? 7.594 -1.492 -24.634 1.00 93.69 217 ILE A C 1
ATOM 1790 O O . ILE A 1 217 ? 7.368 -1.044 -23.511 1.00 93.69 217 ILE A O 1
ATOM 1794 N N . VAL A 1 218 ? 8.807 -1.923 -24.995 1.00 91.81 218 VAL A N 1
ATOM 1795 C CA . VAL A 1 218 ? 9.967 -1.908 -24.091 1.00 91.81 218 VAL A CA 1
ATOM 1796 C C . VAL A 1 218 ? 10.341 -0.476 -23.709 1.00 91.81 218 VAL A C 1
ATOM 1798 O O . VAL A 1 218 ? 10.554 -0.202 -22.531 1.00 91.81 218 VAL A O 1
ATOM 1801 N N . LEU A 1 219 ? 10.375 0.451 -24.669 1.00 92.12 219 LEU A N 1
ATOM 1802 C CA . LEU A 1 219 ? 10.623 1.872 -24.423 1.00 92.12 219 LEU A CA 1
ATOM 1803 C C . LEU A 1 219 ? 9.569 2.469 -23.498 1.00 92.12 219 LEU A C 1
ATOM 1805 O O . LEU A 1 219 ? 9.930 3.162 -22.551 1.00 92.12 219 LEU A O 1
ATOM 1809 N N . TRP A 1 220 ? 8.290 2.184 -23.742 1.00 91.62 220 TRP A N 1
ATOM 1810 C CA . TRP A 1 220 ? 7.196 2.668 -22.909 1.00 91.62 220 TRP A CA 1
ATOM 1811 C C . TRP A 1 220 ? 7.287 2.122 -21.480 1.00 91.62 220 TRP A C 1
ATOM 1813 O O . TRP A 1 220 ? 7.240 2.901 -20.533 1.00 91.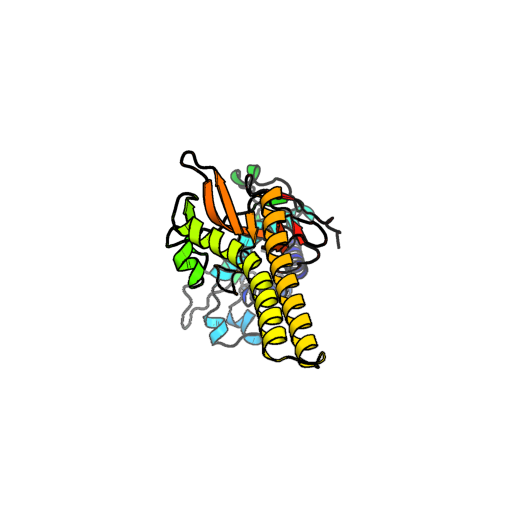62 220 TRP A O 1
ATOM 1823 N N . ALA A 1 221 ? 7.511 0.817 -21.310 1.00 88.00 221 ALA A N 1
ATOM 1824 C CA . ALA A 1 221 ? 7.667 0.198 -19.993 1.00 88.00 221 ALA A CA 1
ATOM 1825 C C . ALA A 1 221 ? 8.899 0.733 -19.237 1.00 88.00 221 ALA A C 1
ATOM 1827 O O . ALA A 1 221 ? 8.837 0.990 -18.031 1.00 88.00 221 ALA A O 1
ATOM 1828 N N . SER A 1 222 ? 10.018 0.938 -19.939 1.00 87.56 222 SER A N 1
ATOM 1829 C CA . SER A 1 222 ? 11.217 1.568 -19.379 1.00 87.56 222 SER A CA 1
ATOM 1830 C C . SER A 1 222 ? 10.959 3.019 -18.977 1.00 87.56 222 SER A C 1
ATOM 1832 O O . SER A 1 222 ? 11.359 3.427 -17.886 1.00 87.56 222 SER A O 1
ATOM 1834 N N . TYR A 1 223 ? 10.283 3.788 -19.832 1.00 86.88 223 TYR A N 1
ATOM 1835 C CA . TYR A 1 223 ? 9.910 5.174 -19.570 1.00 86.88 223 TYR A CA 1
ATOM 1836 C C . TYR A 1 223 ? 9.002 5.266 -18.341 1.00 86.88 223 TYR A C 1
ATOM 1838 O O . TYR A 1 223 ? 9.367 5.944 -17.384 1.00 86.88 223 TYR A O 1
ATOM 1846 N N . ASP A 1 224 ? 7.883 4.538 -18.312 1.00 83.06 224 ASP A N 1
ATOM 1847 C CA . ASP A 1 224 ? 6.935 4.554 -17.192 1.00 83.06 224 ASP A CA 1
ATOM 1848 C C . ASP A 1 224 ? 7.630 4.233 -15.861 1.00 83.06 224 ASP A C 1
ATOM 1850 O O . ASP A 1 224 ? 7.578 5.019 -14.913 1.00 83.06 224 ASP A O 1
ATOM 1854 N N . GLY A 1 225 ? 8.392 3.135 -15.814 1.00 79.50 225 GLY A N 1
ATOM 1855 C CA . GLY A 1 225 ? 9.075 2.713 -14.593 1.00 79.50 225 GLY A CA 1
ATOM 1856 C C . GLY A 1 225 ? 10.119 3.716 -14.089 1.00 79.50 225 GLY A C 1
ATOM 1857 O O . GLY A 1 225 ? 10.211 3.951 -12.883 1.00 79.50 225 GLY A O 1
ATOM 1858 N N . ILE A 1 226 ? 10.910 4.318 -14.985 1.00 81.81 226 ILE A N 1
ATOM 1859 C CA . ILE A 1 226 ? 11.951 5.291 -14.611 1.00 81.81 226 ILE A CA 1
ATOM 1860 C C . ILE A 1 226 ? 11.327 6.625 -14.204 1.00 81.81 226 ILE A C 1
ATOM 1862 O O . ILE A 1 226 ? 11.720 7.205 -13.191 1.00 81.81 226 ILE A O 1
ATOM 1866 N N . PHE A 1 227 ? 10.365 7.127 -14.977 1.00 79.25 227 PHE A N 1
ATOM 1867 C CA . PHE A 1 227 ? 9.747 8.420 -14.703 1.00 79.25 227 PHE A CA 1
ATOM 1868 C C . PHE A 1 227 ? 8.929 8.394 -13.419 1.00 79.25 227 PHE A C 1
ATOM 1870 O O . PHE A 1 227 ? 9.032 9.347 -12.643 1.00 79.25 227 PHE A O 1
ATOM 1877 N N . ARG A 1 228 ? 8.199 7.307 -13.142 1.00 75.25 228 ARG A N 1
ATOM 1878 C CA . ARG A 1 228 ? 7.509 7.127 -11.859 1.00 75.25 228 ARG A CA 1
ATOM 1879 C C . ARG A 1 228 ? 8.505 7.147 -10.704 1.00 75.25 228 ARG A C 1
ATOM 1881 O O . ARG A 1 228 ? 8.369 7.967 -9.799 1.00 75.25 228 ARG A O 1
ATOM 1888 N N . GLU A 1 229 ? 9.562 6.337 -10.771 1.00 76.12 229 GLU A N 1
ATOM 1889 C CA . GLU A 1 229 ? 10.596 6.293 -9.726 1.00 76.12 229 GLU A CA 1
ATOM 1890 C C . GLU A 1 229 ? 11.237 7.674 -9.484 1.00 76.12 229 GLU A C 1
ATOM 1892 O O . GLU A 1 229 ? 11.375 8.107 -8.339 1.00 76.12 229 GLU A O 1
ATOM 1897 N N . LEU A 1 230 ? 11.597 8.404 -10.544 1.00 77.62 230 LEU A N 1
ATOM 1898 C CA . LEU A 1 230 ? 12.217 9.730 -10.438 1.00 77.62 230 LEU A CA 1
ATOM 1899 C C . LEU A 1 230 ? 11.259 10.802 -9.906 1.00 77.62 230 LEU A C 1
ATOM 1901 O O . LEU A 1 230 ? 11.682 11.640 -9.104 1.00 77.62 230 LEU A O 1
ATOM 1905 N N . ARG A 1 231 ? 9.992 10.787 -10.340 1.00 75.69 231 ARG A N 1
ATOM 1906 C CA . ARG A 1 231 ? 8.954 11.728 -9.892 1.00 75.69 231 ARG A CA 1
ATOM 1907 C C . ARG A 1 231 ? 8.732 11.587 -8.390 1.00 75.69 231 ARG A C 1
ATOM 1909 O O . ARG A 1 231 ? 8.875 12.569 -7.662 1.00 75.69 231 ARG A O 1
ATOM 1916 N N . TYR A 1 232 ? 8.504 10.360 -7.931 1.00 74.69 232 TYR A N 1
ATOM 1917 C CA . TYR A 1 232 ? 8.312 10.058 -6.516 1.00 74.69 232 TYR A CA 1
ATOM 1918 C C . TYR A 1 232 ? 9.566 10.348 -5.689 1.00 74.69 232 TYR A C 1
ATOM 1920 O O . TYR A 1 232 ? 9.509 11.026 -4.665 1.00 74.69 232 TYR A O 1
ATOM 1928 N N . ARG A 1 233 ? 10.749 9.950 -6.164 1.00 70.44 233 ARG A N 1
ATOM 1929 C CA . ARG A 1 233 ? 11.992 10.207 -5.426 1.00 70.44 233 ARG A CA 1
ATOM 1930 C C . ARG A 1 233 ? 12.273 11.698 -5.217 1.00 70.44 233 ARG A C 1
ATOM 1932 O O . ARG A 1 233 ? 12.796 12.048 -4.165 1.00 70.44 233 ARG A O 1
ATOM 1939 N N . ARG A 1 234 ? 11.943 12.566 -6.181 1.00 65.56 234 ARG A N 1
ATOM 1940 C CA . ARG A 1 234 ? 12.134 14.022 -6.038 1.00 65.56 234 ARG A CA 1
ATOM 1941 C C . ARG A 1 234 ? 11.150 14.666 -5.066 1.00 65.56 234 ARG A C 1
ATOM 1943 O O . ARG A 1 234 ? 11.538 15.606 -4.385 1.00 65.56 234 ARG A O 1
ATOM 1950 N N . GLN A 1 235 ? 9.903 14.203 -5.032 1.00 63.97 235 GLN A N 1
ATOM 1951 C CA . GLN A 1 235 ? 8.840 14.871 -4.275 1.00 63.97 235 GLN A CA 1
ATOM 1952 C C . GLN A 1 235 ? 8.678 14.322 -2.858 1.00 63.97 235 GLN A C 1
ATOM 1954 O O . GLN A 1 235 ? 8.466 15.082 -1.920 1.00 63.97 235 GLN A O 1
ATOM 1959 N N . THR A 1 236 ? 8.801 13.008 -2.690 1.00 61.53 236 THR A N 1
ATOM 1960 C CA . THR A 1 236 ? 8.571 12.331 -1.411 1.00 61.53 236 THR A CA 1
ATOM 1961 C C . THR A 1 236 ? 9.836 11.630 -0.909 1.00 61.53 236 THR A C 1
ATOM 1963 O O . THR A 1 236 ? 9.988 11.399 0.286 1.00 61.53 236 THR A O 1
ATOM 1966 N N . GLY A 1 237 ? 10.796 11.267 -1.758 1.00 65.25 237 GLY A N 1
ATOM 1967 C CA . GLY A 1 237 ? 11.933 10.446 -1.306 1.00 65.25 237 GLY A CA 1
ATOM 1968 C C . GLY A 1 237 ? 11.516 9.027 -0.886 1.00 65.25 237 GLY A C 1
ATOM 1969 O O . GLY A 1 237 ? 12.294 8.309 -0.258 1.00 65.25 237 GLY A O 1
ATOM 1970 N N . ALA A 1 238 ? 10.295 8.616 -1.243 1.00 72.06 238 ALA A N 1
ATOM 1971 C CA . ALA A 1 238 ? 9.862 7.227 -1.245 1.00 72.06 238 ALA A CA 1
ATOM 1972 C C . ALA A 1 238 ? 8.953 6.954 -2.436 1.00 72.06 238 ALA A C 1
ATOM 1974 O O . ALA A 1 238 ? 8.277 7.859 -2.919 1.00 72.06 238 ALA A O 1
ATOM 1975 N N . TYR A 1 239 ? 8.919 5.712 -2.896 1.00 78.44 239 TYR A N 1
ATOM 1976 C CA . TYR A 1 239 ? 8.082 5.305 -4.021 1.00 78.44 239 TYR A CA 1
ATOM 1977 C C . TYR A 1 239 ? 7.556 3.884 -3.815 1.00 78.44 239 TYR A C 1
ATOM 1979 O O . TYR A 1 239 ? 8.166 3.093 -3.089 1.00 78.44 239 TYR A O 1
ATOM 1987 N N . LEU A 1 240 ? 6.418 3.581 -4.445 1.00 73.88 240 LEU A N 1
ATOM 1988 C CA . LEU A 1 240 ? 5.784 2.267 -4.371 1.00 73.88 240 LEU A CA 1
ATOM 1989 C C . LEU A 1 240 ? 6.655 1.200 -5.020 1.00 73.88 240 LEU A C 1
ATOM 1991 O O . LEU A 1 240 ? 7.162 1.363 -6.132 1.00 73.88 240 LEU A O 1
ATOM 1995 N N . ASN A 1 241 ? 6.815 0.098 -4.306 1.00 76.50 241 ASN A N 1
ATOM 1996 C CA . ASN A 1 241 ? 7.717 -0.966 -4.669 1.00 76.50 241 ASN A CA 1
ATOM 1997 C C . ASN A 1 241 ? 6.945 -2.242 -4.988 1.00 76.50 241 ASN A C 1
ATOM 1999 O O . ASN A 1 241 ? 6.494 -2.945 -4.094 1.00 76.50 241 ASN A O 1
ATOM 2003 N N . PHE A 1 242 ? 6.892 -2.577 -6.272 1.00 71.94 242 PHE A N 1
ATOM 2004 C CA . PHE A 1 242 ? 6.330 -3.842 -6.750 1.00 71.94 242 PHE A CA 1
ATOM 2005 C C . PHE A 1 242 ? 7.417 -4.892 -7.039 1.00 71.94 242 PHE A C 1
ATOM 2007 O O . PHE A 1 242 ? 7.137 -6.084 -7.124 1.00 71.94 242 PHE A O 1
ATOM 2014 N N . ASP A 1 243 ? 8.677 -4.471 -7.187 1.00 77.56 243 ASP A N 1
ATOM 2015 C CA . ASP A 1 243 ? 9.769 -5.313 -7.686 1.00 77.56 243 ASP A CA 1
ATOM 2016 C C . ASP A 1 243 ? 10.345 -6.278 -6.640 1.00 77.56 243 ASP A C 1
ATOM 2018 O O . ASP A 1 243 ? 10.892 -7.325 -7.002 1.00 77.56 243 ASP A O 1
ATOM 2022 N N . PHE A 1 244 ? 10.284 -5.925 -5.354 1.00 82.50 244 PHE A N 1
ATOM 2023 C CA . PHE A 1 244 ? 10.990 -6.651 -4.282 1.00 82.50 244 PHE A CA 1
ATOM 2024 C C . PHE A 1 244 ? 10.061 -7.300 -3.249 1.00 82.50 244 PHE A C 1
ATOM 2026 O O . PHE A 1 244 ? 10.511 -7.972 -2.318 1.00 82.50 244 PHE A O 1
ATOM 2033 N N . VAL A 1 245 ? 8.757 -7.135 -3.415 1.00 85.06 245 VAL A N 1
ATOM 2034 C CA . VAL A 1 245 ? 7.738 -7.697 -2.529 1.00 85.06 245 VAL A CA 1
ATOM 2035 C C . VAL A 1 245 ? 6.919 -8.750 -3.259 1.00 85.06 245 VAL A C 1
ATOM 2037 O O . VAL A 1 245 ? 7.033 -8.931 -4.474 1.00 85.06 245 VAL A O 1
ATOM 2040 N N . LYS A 1 246 ? 6.149 -9.537 -2.509 1.00 85.38 246 LYS A N 1
ATOM 2041 C CA . LYS A 1 246 ? 5.181 -10.447 -3.125 1.00 85.38 246 LYS A CA 1
ATOM 2042 C C . LYS A 1 246 ? 4.075 -9.638 -3.807 1.00 85.38 246 LYS A C 1
ATOM 2044 O O . LYS A 1 246 ? 3.705 -8.578 -3.326 1.00 85.38 246 LYS A O 1
ATOM 2049 N N . LEU A 1 247 ? 3.494 -10.189 -4.875 1.00 79.25 247 LEU A N 1
ATOM 2050 C CA . LEU A 1 247 ? 2.403 -9.548 -5.623 1.00 79.25 247 LEU A CA 1
ATOM 2051 C C . LEU A 1 247 ? 1.178 -9.219 -4.742 1.00 79.25 247 LEU A C 1
ATOM 2053 O O . LEU A 1 247 ? 0.433 -8.297 -5.041 1.00 79.25 247 LEU A O 1
ATOM 2057 N N . SER A 1 248 ? 0.998 -9.951 -3.638 1.00 79.62 248 SER A N 1
ATOM 2058 C CA . SER A 1 248 ? -0.057 -9.721 -2.646 1.00 79.62 248 SER A CA 1
ATOM 2059 C C . SER A 1 248 ? 0.179 -8.517 -1.724 1.00 79.62 248 SER A C 1
ATOM 2061 O O . SER A 1 248 ? -0.698 -8.212 -0.927 1.00 79.62 248 SER A O 1
ATOM 2063 N N . GLU A 1 249 ? 1.347 -7.870 -1.789 1.00 79.44 249 GLU A N 1
ATOM 2064 C CA . GLU A 1 249 ? 1.752 -6.745 -0.928 1.00 79.44 249 GLU A CA 1
ATOM 2065 C C . GLU A 1 249 ? 2.051 -5.482 -1.777 1.00 79.44 249 GLU A C 1
ATOM 2067 O O . GLU A 1 249 ? 3.180 -4.982 -1.765 1.00 79.44 249 GLU A O 1
ATOM 2072 N N . PRO A 1 250 ? 1.099 -4.980 -2.593 1.00 72.06 250 PRO A N 1
ATOM 2073 C CA . PRO A 1 250 ? 1.343 -3.872 -3.528 1.00 72.06 250 PRO A CA 1
ATOM 2074 C C . PRO A 1 250 ? 1.551 -2.510 -2.841 1.00 72.06 250 PRO A C 1
ATOM 2076 O O . PRO A 1 250 ? 2.001 -1.557 -3.472 1.00 72.06 250 PRO A O 1
ATOM 2079 N N . ASP A 1 251 ? 1.222 -2.410 -1.558 1.00 85.19 251 ASP A N 1
ATOM 2080 C CA . ASP A 1 251 ? 1.166 -1.207 -0.730 1.00 85.19 251 ASP A CA 1
ATOM 2081 C C . ASP A 1 251 ? 2.442 -1.022 0.104 1.00 85.19 251 ASP A C 1
ATOM 2083 O O . ASP A 1 251 ? 2.402 -0.644 1.272 1.00 85.19 251 ASP A O 1
ATOM 2087 N N . THR A 1 252 ? 3.604 -1.297 -0.488 1.00 87.44 252 THR A N 1
ATOM 2088 C CA . THR A 1 252 ? 4.902 -1.135 0.182 1.00 87.44 252 THR A CA 1
ATOM 2089 C C . THR A 1 252 ? 5.739 -0.060 -0.492 1.00 87.44 252 THR A C 1
ATOM 2091 O O . THR A 1 252 ? 5.694 0.128 -1.708 1.00 87.44 252 THR A O 1
ATOM 2094 N N . LEU A 1 253 ? 6.524 0.659 0.304 1.00 89.06 253 LEU A N 1
ATOM 2095 C CA . LEU A 1 253 ? 7.391 1.745 -0.136 1.00 89.06 253 LEU A CA 1
ATOM 2096 C C . LEU A 1 253 ? 8.850 1.381 0.062 1.00 89.06 253 LEU A C 1
ATOM 2098 O O . LEU A 1 253 ? 9.209 0.699 1.022 1.00 89.06 253 LEU A O 1
ATOM 2102 N N . ILE A 1 254 ? 9.702 1.925 -0.800 1.00 88.19 254 ILE A N 1
ATOM 2103 C CA . ILE A 1 254 ? 11.123 2.094 -0.497 1.00 88.19 254 ILE A CA 1
ATOM 2104 C C . ILE A 1 254 ? 11.339 3.533 -0.057 1.00 88.19 254 ILE A C 1
ATOM 2106 O O . ILE A 1 254 ? 11.121 4.449 -0.845 1.00 88.19 254 ILE A O 1
ATOM 2110 N N . GLU A 1 255 ? 11.802 3.727 1.172 1.00 88.25 255 GLU A N 1
ATOM 2111 C CA . GLU A 1 255 ? 12.162 5.028 1.724 1.00 88.25 255 GLU A CA 1
ATOM 2112 C C . GLU A 1 255 ? 13.664 5.266 1.674 1.00 88.25 255 GLU A C 1
ATOM 2114 O O . GLU A 1 255 ? 14.464 4.377 1.971 1.00 88.25 255 GLU A O 1
ATOM 2119 N N . HIS A 1 256 ? 14.035 6.505 1.366 1.00 86.31 256 HIS A N 1
ATOM 2120 C CA . HIS A 1 256 ? 15.384 7.010 1.546 1.00 86.31 256 HIS A CA 1
ATOM 2121 C C . HIS A 1 256 ? 15.443 7.818 2.839 1.00 86.31 256 HIS A C 1
ATOM 2123 O O . HIS A 1 256 ? 14.904 8.923 2.903 1.00 86.31 256 HIS A O 1
ATOM 2129 N N . ARG A 1 257 ? 16.128 7.298 3.858 1.00 82.75 257 ARG A N 1
ATOM 2130 C CA . ARG A 1 257 ? 16.386 8.042 5.097 1.00 82.75 257 ARG A CA 1
ATOM 2131 C C . ARG A 1 257 ? 17.843 8.454 5.173 1.00 82.75 257 ARG A C 1
ATOM 2133 O O . ARG A 1 257 ? 18.742 7.672 4.861 1.00 82.75 257 ARG A O 1
ATOM 2140 N N . TRP A 1 258 ? 18.081 9.692 5.588 1.00 81.25 258 TRP A N 1
ATOM 2141 C CA . TRP A 1 258 ? 19.422 10.132 5.945 1.00 81.25 258 TRP A CA 1
ATOM 2142 C C . TRP A 1 258 ? 19.733 9.617 7.350 1.00 81.25 258 TRP A C 1
ATOM 2144 O O . TRP A 1 258 ? 18.978 9.863 8.285 1.00 81.25 258 TRP A O 1
ATOM 2154 N N . HIS A 1 259 ? 20.846 8.907 7.496 1.00 79.06 259 HIS A N 1
ATOM 2155 C CA . HIS A 1 259 ? 21.435 8.582 8.789 1.00 79.06 259 HIS A CA 1
ATOM 2156 C C . HIS A 1 259 ? 22.833 9.211 8.890 1.00 79.06 259 HIS A C 1
ATOM 2158 O O . HIS A 1 259 ? 23.466 9.467 7.866 1.00 79.06 259 HIS A O 1
ATOM 2164 N N . ASN A 1 260 ? 23.356 9.443 10.096 1.00 75.06 260 ASN A N 1
ATOM 2165 C CA . ASN A 1 260 ? 24.680 10.069 10.282 1.00 75.06 260 ASN A CA 1
ATOM 2166 C C . ASN A 1 260 ? 25.813 9.334 9.536 1.00 75.06 260 ASN A C 1
ATOM 2168 O O . ASN A 1 260 ? 26.814 9.933 9.166 1.00 75.06 260 ASN A O 1
ATOM 2172 N N . SER A 1 261 ? 25.632 8.038 9.274 1.00 74.00 261 SER A N 1
ATOM 2173 C CA . SER A 1 261 ? 26.556 7.172 8.533 1.00 74.00 261 SER A CA 1
ATOM 2174 C C . SER A 1 261 ? 26.255 7.050 7.028 1.00 74.00 261 SER A C 1
ATOM 2176 O O . SER A 1 261 ? 26.809 6.177 6.359 1.00 74.00 261 SER A O 1
ATOM 2178 N N . GLY A 1 262 ? 25.377 7.901 6.490 1.00 82.38 262 GLY A N 1
ATOM 2179 C CA . GLY A 1 262 ? 24.981 7.947 5.081 1.00 82.38 262 GLY A CA 1
ATOM 2180 C C . GLY A 1 262 ? 23.505 7.613 4.841 1.00 82.38 262 GLY A C 1
ATOM 2181 O O . GLY A 1 262 ? 22.727 7.367 5.763 1.00 82.38 262 GLY A O 1
ATOM 2182 N N . THR A 1 263 ? 23.097 7.607 3.571 1.00 86.44 263 THR A N 1
ATOM 2183 C CA . THR A 1 263 ? 21.718 7.287 3.176 1.00 86.44 263 THR A CA 1
ATOM 2184 C C . THR A 1 263 ? 21.422 5.793 3.331 1.00 86.44 263 THR A C 1
ATOM 2186 O O . THR A 1 263 ? 22.209 4.937 2.914 1.00 86.44 263 THR A O 1
ATOM 2189 N N . ILE A 1 264 ? 20.259 5.481 3.896 1.00 89.56 264 ILE A N 1
ATOM 2190 C CA . ILE A 1 264 ? 19.725 4.128 4.059 1.00 89.56 264 ILE A CA 1
ATOM 2191 C C . ILE A 1 264 ? 18.474 3.989 3.192 1.00 89.56 264 ILE A C 1
ATOM 2193 O O . ILE A 1 264 ? 17.622 4.878 3.172 1.00 89.56 264 ILE A O 1
ATOM 2197 N N . TYR A 1 265 ? 18.377 2.864 2.489 1.00 88.81 265 TYR A N 1
ATOM 2198 C CA . TYR A 1 265 ? 17.171 2.417 1.800 1.00 88.81 265 TYR A CA 1
ATOM 2199 C C . TYR A 1 265 ? 16.448 1.435 2.705 1.00 88.81 265 TYR A C 1
ATOM 2201 O O . TYR A 1 265 ? 17.055 0.452 3.135 1.00 88.81 265 TYR A O 1
ATOM 2209 N N . GLN A 1 266 ? 15.174 1.672 2.982 1.00 90.25 266 GLN A N 1
ATOM 2210 C CA . GLN A 1 266 ? 14.379 0.825 3.867 1.00 90.25 266 GLN A CA 1
ATOM 2211 C C . GLN A 1 266 ? 13.004 0.551 3.270 1.00 90.25 266 GLN A C 1
ATOM 2213 O O . GLN A 1 266 ? 12.418 1.421 2.633 1.00 90.25 266 GLN A O 1
ATOM 2218 N N . LEU A 1 267 ? 12.485 -0.655 3.494 1.00 91.19 267 LEU A N 1
ATOM 2219 C CA . LEU A 1 267 ? 11.094 -0.966 3.188 1.00 91.19 267 LEU A CA 1
ATOM 2220 C C . LEU A 1 267 ? 10.176 -0.475 4.305 1.00 91.19 267 LEU A C 1
ATOM 2222 O O . LEU A 1 267 ? 10.392 -0.797 5.475 1.00 91.19 267 LEU A O 1
ATOM 2226 N N . ALA A 1 268 ? 9.140 0.267 3.933 1.00 90.38 268 ALA A N 1
ATOM 2227 C CA . ALA A 1 268 ? 8.117 0.747 4.849 1.00 90.38 268 ALA A CA 1
ATOM 2228 C C . ALA A 1 268 ? 6.722 0.450 4.298 1.00 90.38 268 ALA A C 1
ATOM 2230 O O . ALA A 1 268 ? 6.497 0.478 3.088 1.00 90.38 268 ALA A O 1
ATOM 2231 N N . ARG A 1 269 ? 5.780 0.191 5.200 1.00 91.38 269 ARG A N 1
ATOM 2232 C CA . ARG A 1 269 ? 4.351 0.135 4.903 1.00 91.38 269 ARG A CA 1
ATOM 2233 C C . ARG A 1 269 ? 3.619 0.961 5.945 1.00 91.38 269 ARG A C 1
ATOM 2235 O O . ARG A 1 269 ? 4.003 0.953 7.115 1.00 91.38 269 ARG A O 1
ATOM 2242 N N . TYR A 1 270 ? 2.596 1.672 5.498 1.00 92.44 270 TYR A N 1
ATOM 2243 C CA . TYR A 1 270 ? 1.761 2.505 6.345 1.00 92.44 270 TYR A CA 1
ATOM 2244 C C . TYR A 1 270 ? 0.319 2.044 6.225 1.00 92.44 270 TYR A C 1
ATOM 2246 O O . TYR A 1 270 ? -0.177 1.825 5.121 1.00 92.44 270 TYR A O 1
ATOM 2254 N N . GLU A 1 271 ? -0.329 1.904 7.370 1.00 93.25 271 GLU A N 1
ATOM 2255 C CA . GLU A 1 271 ? -1.731 1.533 7.482 1.00 93.25 271 GLU A CA 1
ATOM 2256 C C . GLU A 1 271 ? -2.413 2.487 8.456 1.00 93.25 271 GLU A C 1
ATOM 2258 O O . GLU A 1 271 ? -1.791 2.989 9.394 1.00 93.25 271 GLU A O 1
ATOM 2263 N N . ALA A 1 272 ? -3.691 2.740 8.231 1.00 93.94 272 ALA A N 1
ATOM 2264 C CA . ALA A 1 272 ? -4.525 3.493 9.151 1.00 93.94 272 ALA A CA 1
ATOM 2265 C C . ALA A 1 272 ? -5.955 2.961 9.114 1.00 93.94 272 ALA A C 1
ATOM 2267 O O . ALA A 1 272 ? -6.320 2.213 8.203 1.00 93.94 272 ALA A O 1
ATOM 2268 N N . ASP A 1 273 ? -6.768 3.365 10.080 1.00 92.50 273 ASP A N 1
ATOM 2269 C CA . ASP A 1 273 ? -8.201 3.097 10.070 1.00 92.50 273 ASP A CA 1
ATOM 2270 C C . ASP A 1 273 ? -8.937 4.299 9.484 1.00 92.50 273 ASP A C 1
ATOM 2272 O O . ASP A 1 273 ? -8.673 5.450 9.830 1.00 92.50 273 ASP A O 1
ATOM 2276 N N . CYS A 1 274 ? -9.839 4.043 8.538 1.00 90.50 274 CYS A N 1
ATOM 2277 C CA . CYS A 1 274 ? -10.625 5.095 7.918 1.00 90.50 274 CYS A CA 1
ATOM 2278 C C . CYS A 1 274 ? -11.598 5.681 8.951 1.00 90.50 274 CYS A C 1
ATOM 2280 O O . CYS A 1 274 ? -12.449 4.940 9.455 1.00 90.50 274 CYS A O 1
ATOM 2282 N N . PRO A 1 275 ? -11.562 6.996 9.228 1.00 87.69 275 PRO A N 1
ATOM 2283 C CA . PRO A 1 275 ? -12.443 7.585 10.231 1.00 87.69 275 PRO A CA 1
ATOM 2284 C C . PRO A 1 275 ? -13.924 7.545 9.814 1.00 87.69 275 PRO A C 1
ATOM 2286 O O . PRO A 1 275 ? -14.785 7.528 10.685 1.00 87.69 275 PRO A O 1
ATOM 2289 N N . LEU A 1 276 ? -14.226 7.437 8.510 1.00 85.69 276 LEU A N 1
ATOM 2290 C CA . LEU A 1 276 ? -15.597 7.372 7.983 1.00 85.69 276 LEU A CA 1
ATOM 2291 C C . LEU A 1 276 ? -16.250 5.989 8.099 1.00 85.69 276 LEU A C 1
ATOM 2293 O O . LEU A 1 276 ? -17.428 5.893 8.409 1.00 85.69 276 LEU A O 1
ATOM 2297 N N . CYS A 1 277 ? -15.511 4.909 7.826 1.00 86.56 277 CYS A N 1
ATOM 2298 C CA . CYS A 1 277 ? -16.095 3.560 7.712 1.00 86.56 277 CYS A CA 1
ATOM 2299 C C . CYS A 1 277 ? -15.362 2.479 8.515 1.00 86.56 277 CYS A C 1
ATOM 2301 O O . CYS A 1 277 ? -15.717 1.309 8.429 1.00 86.56 277 CYS A O 1
ATOM 2303 N N . SER A 1 278 ? -14.311 2.837 9.258 1.00 87.38 278 SER A N 1
ATOM 2304 C CA . SER A 1 278 ? -13.429 1.912 9.997 1.00 87.38 278 SER A CA 1
ATOM 2305 C C . SER A 1 278 ? -12.699 0.858 9.167 1.00 87.38 278 SER A C 1
ATOM 2307 O O . SER A 1 278 ? -11.961 0.051 9.723 1.00 87.38 278 SER A O 1
ATOM 2309 N N . SER A 1 279 ? -12.865 0.841 7.846 1.00 89.25 279 SER A N 1
ATOM 2310 C CA . SER A 1 279 ? -12.072 -0.028 6.982 1.00 89.25 279 SER A CA 1
ATOM 2311 C C . SER A 1 279 ? -10.621 0.456 6.919 1.00 89.25 279 SER A C 1
ATOM 2313 O O . SER A 1 279 ? -10.328 1.630 7.155 1.00 89.25 279 SER A O 1
ATOM 2315 N N . LYS A 1 280 ? -9.695 -0.436 6.561 1.00 92.25 280 LYS A N 1
ATOM 2316 C CA . LYS A 1 280 ? -8.273 -0.100 6.472 1.00 92.25 280 LYS A CA 1
ATOM 2317 C C . LYS A 1 280 ? -8.005 0.870 5.320 1.00 92.25 280 LYS A C 1
ATOM 2319 O O . LYS A 1 280 ? -8.538 0.731 4.216 1.00 92.25 280 LYS A O 1
ATOM 2324 N N . LEU A 1 281 ? -7.138 1.836 5.580 1.00 93.25 281 LEU A N 1
ATOM 2325 C CA . LEU A 1 281 ? -6.507 2.698 4.592 1.00 93.25 281 LEU A CA 1
ATOM 2326 C C . LEU A 1 281 ? -5.173 2.080 4.190 1.00 93.25 281 LEU A C 1
ATOM 2328 O O . LEU A 1 281 ? -4.323 1.810 5.041 1.00 93.25 281 LEU A O 1
ATOM 2332 N N . ARG A 1 282 ? -4.992 1.877 2.886 1.00 92.44 282 ARG A N 1
ATOM 2333 C CA . ARG A 1 282 ? -3.736 1.410 2.296 1.00 92.44 282 ARG A CA 1
ATOM 2334 C C . ARG A 1 282 ? -3.123 2.495 1.444 1.00 92.44 282 ARG A C 1
ATOM 2336 O O . ARG A 1 282 ? -3.827 3.290 0.821 1.00 92.44 282 ARG A O 1
ATOM 2343 N N . ILE A 1 283 ? -1.802 2.511 1.405 1.00 92.44 283 ILE A N 1
ATOM 2344 C CA . ILE A 1 283 ? -1.082 3.448 0.559 1.00 92.44 283 ILE A CA 1
ATOM 2345 C C . ILE A 1 283 ? -1.217 3.076 -0.917 1.00 92.44 283 ILE A C 1
ATOM 2347 O O . ILE A 1 283 ? -1.169 1.907 -1.298 1.00 92.44 283 ILE A O 1
ATOM 2351 N N . ALA A 1 284 ? -1.378 4.092 -1.750 1.00 89.75 284 ALA A N 1
ATOM 2352 C CA . ALA A 1 284 ? -1.559 3.959 -3.181 1.00 89.75 284 ALA A CA 1
ATOM 2353 C C . ALA A 1 284 ? -0.932 5.143 -3.923 1.00 89.75 284 ALA A C 1
ATOM 2355 O O . ALA A 1 284 ? -0.577 6.175 -3.344 1.00 89.75 284 ALA A O 1
ATOM 2356 N N . ASP A 1 285 ? -0.799 4.957 -5.232 1.00 87.94 285 ASP A N 1
ATOM 2357 C CA . ASP A 1 285 ? -0.357 5.983 -6.163 1.00 87.94 285 ASP A CA 1
ATOM 2358 C C . ASP A 1 285 ? -1.428 7.094 -6.214 1.00 87.94 285 ASP A C 1
ATOM 2360 O O . ASP A 1 285 ? -2.632 6.816 -6.308 1.00 87.94 285 ASP A O 1
ATOM 2364 N N . GLY A 1 286 ? -1.002 8.349 -6.070 1.00 86.50 286 GLY A N 1
ATOM 2365 C CA . GLY A 1 286 ? -1.886 9.513 -6.117 1.00 86.50 286 GLY A CA 1
ATOM 2366 C C . GLY A 1 286 ? -2.410 9.818 -7.514 1.00 86.50 286 GLY A C 1
ATOM 2367 O O . GLY A 1 286 ? -3.361 10.584 -7.654 1.00 86.50 286 GLY A O 1
ATOM 2368 N N . GLU A 1 287 ? -1.822 9.231 -8.553 1.00 84.25 287 GLU A N 1
ATOM 2369 C CA . GLU A 1 287 ? -2.176 9.543 -9.931 1.00 84.25 287 GLU A CA 1
ATOM 2370 C C . GLU A 1 287 ? -3.566 9.010 -10.334 1.00 84.25 287 GLU A C 1
ATOM 2372 O O . GLU A 1 287 ? -4.015 7.966 -9.841 1.00 84.25 287 GLU A O 1
ATOM 2377 N N . PRO A 1 288 ? -4.265 9.727 -11.240 1.00 83.62 288 PRO A N 1
ATOM 2378 C CA . PRO A 1 288 ? -3.857 10.986 -11.888 1.00 83.62 288 PRO A CA 1
ATOM 2379 C C . PRO A 1 288 ? -4.166 12.262 -11.076 1.00 83.62 288 PRO A C 1
ATOM 2381 O O . PRO A 1 288 ? -3.643 13.323 -11.403 1.00 83.62 288 PRO A O 1
ATOM 2384 N N . GLU A 1 289 ? -4.996 12.177 -10.035 1.00 88.44 289 GLU A N 1
ATOM 2385 C CA . GLU A 1 289 ? -5.575 13.335 -9.326 1.00 88.44 289 GLU A CA 1
ATOM 2386 C C . GLU A 1 289 ? -4.559 14.092 -8.444 1.00 88.44 289 GLU A C 1
ATOM 2388 O O . GLU A 1 289 ? -4.602 15.319 -8.355 1.00 88.44 289 GLU A O 1
ATOM 2393 N N . TRP A 1 290 ? -3.599 13.383 -7.841 1.00 87.88 290 TRP A N 1
ATOM 2394 C CA . TRP A 1 290 ? -2.544 13.940 -6.983 1.00 87.88 290 TRP A CA 1
ATOM 2395 C C . TRP A 1 290 ? -1.153 13.497 -7.461 1.00 87.88 290 TRP A C 1
ATOM 2397 O O . TRP A 1 290 ? -0.510 12.653 -6.826 1.00 87.88 290 TRP A O 1
ATOM 2407 N N . PRO A 1 291 ? -0.661 14.047 -8.586 1.00 84.00 291 PRO A N 1
ATOM 2408 C CA . PRO A 1 291 ? 0.553 13.566 -9.232 1.00 84.00 291 PRO A CA 1
ATOM 2409 C C . PRO A 1 291 ? 1.780 13.665 -8.323 1.00 84.00 291 PRO A C 1
ATOM 2411 O O . PRO A 1 291 ? 2.050 14.709 -7.727 1.00 84.00 291 PRO A O 1
ATOM 2414 N N . GLY A 1 292 ? 2.533 12.563 -8.244 1.00 80.25 292 GLY A N 1
ATOM 2415 C CA . GLY A 1 292 ? 3.763 12.450 -7.457 1.00 80.25 292 GLY A CA 1
ATOM 2416 C C . GLY A 1 292 ? 3.579 12.404 -5.933 1.00 80.25 292 GLY A C 1
ATOM 2417 O O . GLY A 1 292 ? 4.570 12.392 -5.198 1.00 80.25 292 GLY A O 1
ATOM 2418 N N . ARG A 1 293 ? 2.336 12.306 -5.441 1.00 86.44 293 ARG A N 1
ATOM 2419 C CA . ARG A 1 293 ? 2.032 12.073 -4.023 1.00 86.44 293 ARG A CA 1
ATOM 2420 C C . ARG A 1 293 ? 1.682 10.612 -3.768 1.00 86.44 293 ARG A C 1
ATOM 2422 O O . ARG A 1 293 ? 1.022 9.969 -4.576 1.00 86.44 293 ARG A O 1
ATOM 2429 N N . ILE A 1 294 ? 2.103 10.104 -2.613 1.00 89.06 294 ILE A N 1
ATOM 2430 C CA . ILE A 1 294 ? 1.592 8.843 -2.069 1.00 89.06 294 ILE A CA 1
ATOM 2431 C C . ILE A 1 294 ? 0.398 9.203 -1.192 1.00 89.06 294 ILE A C 1
ATOM 2433 O O . ILE A 1 294 ? 0.511 10.066 -0.319 1.00 89.06 294 ILE A O 1
ATOM 2437 N N . ILE A 1 295 ? -0.736 8.566 -1.447 1.00 92.50 295 ILE A N 1
ATOM 2438 C CA . ILE A 1 295 ? -1.997 8.821 -0.747 1.00 92.50 295 ILE A CA 1
ATOM 2439 C C . ILE A 1 295 ? -2.479 7.551 -0.058 1.00 92.50 295 ILE A C 1
ATOM 2441 O O . ILE A 1 295 ? -2.090 6.447 -0.428 1.00 92.50 295 ILE A O 1
ATOM 2445 N N . GLY A 1 296 ? -3.350 7.707 0.925 1.00 93.88 296 GLY A N 1
ATOM 2446 C CA . GLY A 1 296 ? -4.138 6.634 1.498 1.00 93.88 296 GLY A CA 1
ATOM 2447 C C . GLY A 1 296 ? -5.470 6.482 0.796 1.00 93.88 296 GLY A C 1
ATOM 2448 O O . GLY A 1 296 ? -6.219 7.452 0.713 1.00 93.88 296 GLY A O 1
ATOM 2449 N N . ARG A 1 297 ? -5.792 5.272 0.347 1.00 93.56 297 ARG A N 1
ATOM 2450 C CA . ARG A 1 297 ? -7.121 4.919 -0.160 1.00 93.56 297 ARG A CA 1
ATOM 2451 C C . ARG A 1 297 ? -7.758 3.878 0.740 1.00 93.56 297 ARG A C 1
ATOM 2453 O O . ARG A 1 297 ? -7.108 2.922 1.169 1.00 93.56 297 ARG A O 1
ATOM 2460 N N . CYS A 1 298 ? -9.034 4.070 1.032 1.00 93.44 298 CYS A N 1
ATOM 2461 C CA . CYS A 1 298 ? -9.803 3.112 1.811 1.00 93.44 298 CYS A CA 1
ATOM 2462 C C . CYS A 1 298 ? -10.094 1.861 0.990 1.00 93.44 298 CYS A C 1
ATOM 2464 O O . CYS A 1 298 ? -10.394 1.958 -0.195 1.00 93.44 298 CYS A O 1
ATOM 2466 N N . ILE A 1 299 ? -10.055 0.688 1.619 1.00 90.38 299 ILE A N 1
ATOM 2467 C CA . ILE A 1 299 ? -10.418 -0.564 0.945 1.00 90.38 299 ILE A CA 1
ATOM 2468 C C . ILE A 1 299 ? -11.925 -0.615 0.655 1.00 90.38 299 ILE A C 1
ATOM 2470 O O . ILE A 1 299 ? -12.317 -1.070 -0.415 1.00 90.38 299 ILE A O 1
ATOM 2474 N N . ALA A 1 300 ? -12.764 -0.127 1.575 1.00 88.69 300 ALA A N 1
ATOM 2475 C CA . ALA A 1 300 ? -14.219 -0.135 1.405 1.00 88.69 300 ALA A CA 1
ATOM 2476 C C . ALA A 1 300 ? -14.721 0.910 0.394 1.00 88.69 300 ALA A C 1
ATOM 2478 O O . ALA A 1 300 ? -15.694 0.664 -0.309 1.00 88.69 300 ALA A O 1
ATOM 2479 N N . SER A 1 301 ? -14.064 2.072 0.309 1.00 88.69 301 SER A N 1
ATOM 2480 C CA . SER A 1 301 ? -14.441 3.144 -0.622 1.00 88.69 301 SER A CA 1
ATOM 2481 C C . SER A 1 301 ? -13.197 3.843 -1.189 1.00 88.69 301 SER A C 1
ATOM 2483 O O . SER A 1 301 ? -12.827 4.930 -0.739 1.00 88.69 301 SER A O 1
ATOM 2485 N N . PRO A 1 302 ? -12.494 3.215 -2.151 1.00 89.06 302 PRO A N 1
ATOM 2486 C CA . PRO A 1 302 ? -11.200 3.696 -2.638 1.00 89.06 302 PRO A CA 1
ATOM 2487 C C . PRO A 1 302 ? -11.284 4.966 -3.487 1.00 89.06 302 PRO A C 1
ATOM 2489 O O . PRO A 1 302 ? -10.259 5.626 -3.663 1.00 89.06 302 PRO A O 1
ATOM 2492 N N . SER A 1 303 ? -12.460 5.288 -4.039 1.00 88.38 303 SER A N 1
ATOM 2493 C CA . SER A 1 303 ? -12.679 6.527 -4.788 1.00 88.38 303 SER A CA 1
ATOM 2494 C C . SER A 1 303 ? -12.996 7.699 -3.865 1.00 88.38 303 SER A C 1
ATOM 2496 O O . SER A 1 303 ? -12.463 8.775 -4.081 1.00 88.38 303 SER A O 1
ATOM 2498 N N . GLU A 1 304 ? -13.810 7.513 -2.824 1.00 89.12 304 GLU A N 1
ATOM 2499 C CA . GLU A 1 304 ? -14.282 8.642 -2.008 1.00 89.12 304 GLU A CA 1
ATOM 2500 C C . GLU A 1 304 ? -13.422 8.897 -0.774 1.00 89.12 304 GLU A C 1
ATOM 2502 O O . GLU A 1 304 ? -13.122 10.042 -0.440 1.00 89.12 304 GLU A O 1
ATOM 2507 N N . HIS A 1 305 ? -12.999 7.837 -0.086 1.00 91.69 305 HIS A N 1
ATOM 2508 C CA . HIS A 1 305 ? -12.284 7.957 1.181 1.00 91.69 305 HIS A CA 1
ATOM 2509 C C . HIS A 1 305 ? -10.779 7.984 0.910 1.00 91.69 305 HIS A C 1
ATOM 2511 O O . HIS A 1 305 ? -10.091 6.955 0.955 1.00 91.69 305 HIS A O 1
ATOM 2517 N N . ILE A 1 306 ? -10.286 9.182 0.599 1.00 93.75 306 ILE A N 1
ATOM 2518 C CA . ILE A 1 306 ? -8.894 9.424 0.230 1.00 93.75 306 ILE A CA 1
ATOM 2519 C C . ILE A 1 306 ? -8.256 10.397 1.216 1.00 93.75 306 ILE A C 1
ATOM 2521 O O . ILE A 1 306 ? -8.765 11.493 1.439 1.00 93.75 306 ILE A O 1
ATOM 2525 N N . TYR A 1 307 ? -7.101 10.015 1.755 1.00 94.62 307 TYR A N 1
ATOM 2526 C CA . TYR A 1 307 ? -6.367 10.786 2.755 1.00 94.62 307 TYR A CA 1
ATOM 2527 C C . TYR A 1 307 ? -4.923 11.014 2.314 1.00 94.62 307 TYR A C 1
ATOM 2529 O O . TYR A 1 307 ? -4.320 10.182 1.637 1.00 94.62 307 TYR A O 1
ATOM 2537 N N . SER A 1 308 ? -4.336 12.140 2.698 1.00 93.56 308 SER A N 1
ATOM 2538 C CA . SER A 1 308 ? -2.912 12.393 2.520 1.00 93.56 308 SER A CA 1
ATOM 2539 C C . SER A 1 308 ? -2.088 11.567 3.508 1.00 93.56 308 SER A C 1
ATOM 2541 O O . SER A 1 308 ? -2.574 11.143 4.557 1.00 93.56 308 SER A O 1
ATOM 2543 N N . LEU A 1 309 ? -0.827 11.329 3.161 1.00 92.25 309 LEU A N 1
ATOM 2544 C CA . LEU A 1 309 ? 0.144 10.684 4.033 1.00 92.25 309 LEU A CA 1
ATOM 2545 C C . LEU A 1 309 ? 1.363 11.594 4.174 1.00 92.25 309 LEU A C 1
ATOM 2547 O O . LEU A 1 309 ? 2.119 11.777 3.215 1.00 92.25 309 LEU A O 1
ATOM 2551 N N . ASP A 1 310 ? 1.594 12.099 5.381 1.00 90.06 310 ASP A N 1
ATOM 2552 C CA . ASP A 1 310 ? 2.911 12.571 5.784 1.00 90.06 310 ASP A CA 1
ATOM 2553 C C . ASP A 1 310 ? 3.639 11.464 6.558 1.00 90.06 310 ASP A C 1
ATOM 2555 O O . ASP A 1 310 ? 3.231 11.051 7.638 1.00 90.06 310 ASP A O 1
ATOM 2559 N N . ARG A 1 311 ? 4.745 10.973 5.996 1.00 86.50 311 ARG A N 1
ATOM 2560 C CA . ARG A 1 311 ? 5.536 9.866 6.563 1.00 86.50 311 ARG A CA 1
ATOM 2561 C C . ARG A 1 311 ? 6.374 10.281 7.769 1.00 86.50 311 ARG A C 1
ATOM 2563 O O . ARG A 1 311 ? 6.857 9.403 8.482 1.00 86.50 311 ARG A O 1
ATOM 2570 N N . VAL A 1 312 ? 6.590 11.584 7.964 1.00 84.81 312 VAL A N 1
ATOM 2571 C CA . VAL A 1 312 ? 7.365 12.105 9.095 1.00 84.81 312 VAL A CA 1
ATOM 2572 C C . VAL A 1 312 ? 6.455 12.292 10.300 1.00 84.81 312 VAL A C 1
ATOM 2574 O O . VAL A 1 312 ? 6.730 11.720 11.350 1.00 84.81 312 VAL A O 1
ATOM 2577 N N . SER A 1 313 ? 5.365 13.050 10.146 1.00 88.81 313 SER A N 1
ATOM 2578 C CA . SER A 1 313 ? 4.408 13.267 11.239 1.00 88.81 313 SER A CA 1
ATOM 2579 C C . SER A 1 313 ? 3.460 12.090 11.468 1.00 88.81 313 SER A C 1
ATOM 2581 O O . SER A 1 313 ? 2.859 12.002 12.534 1.00 88.81 313 SER A O 1
ATOM 2583 N N . LEU A 1 314 ? 3.325 11.186 10.490 1.00 91.44 314 LEU A N 1
ATOM 2584 C CA . LEU A 1 314 ? 2.311 10.126 10.465 1.00 91.44 314 LEU A CA 1
ATOM 2585 C C . LEU A 1 314 ? 0.878 10.662 10.540 1.00 91.44 314 LEU A C 1
ATOM 2587 O O . LEU A 1 314 ? -0.041 9.947 10.930 1.00 91.44 314 LEU A O 1
ATOM 2591 N N . LEU A 1 315 ? 0.668 11.913 10.140 1.00 92.38 315 LEU A N 1
ATOM 2592 C CA . LEU A 1 315 ? -0.650 12.522 10.070 1.00 92.38 315 LEU A CA 1
ATOM 2593 C C . LEU A 1 315 ? -1.102 12.629 8.616 1.00 92.38 315 LEU A C 1
ATOM 2595 O O . LEU A 1 315 ? -0.309 12.822 7.691 1.00 92.38 315 LEU A O 1
ATOM 2599 N N . GLY A 1 316 ? -2.402 12.475 8.420 1.00 91.56 316 GLY A N 1
ATOM 2600 C CA . GLY A 1 316 ? -3.064 12.612 7.137 1.00 91.56 316 GLY A CA 1
ATOM 2601 C C . GLY A 1 316 ? -4.292 13.496 7.240 1.00 91.56 316 GLY A C 1
ATOM 2602 O O . GLY A 1 316 ? -4.905 13.606 8.300 1.00 91.56 316 GLY A O 1
ATOM 2603 N N . GLN A 1 317 ? -4.648 14.117 6.122 1.00 92.69 317 GLN A N 1
ATOM 2604 C CA . GLN A 1 317 ? -5.853 14.925 5.963 1.00 92.69 317 GLN A CA 1
ATOM 2605 C C . GLN A 1 317 ? -6.679 14.409 4.789 1.00 92.69 317 GLN A C 1
ATOM 2607 O O . GLN A 1 317 ? -6.113 13.937 3.804 1.00 92.69 317 GLN A O 1
ATOM 2612 N N . THR A 1 318 ? -8.002 14.515 4.867 1.00 93.19 318 THR A N 1
ATOM 2613 C CA . THR A 1 318 ? -8.889 14.148 3.765 1.00 93.19 318 THR A CA 1
ATOM 2614 C C . THR A 1 318 ? -8.551 14.975 2.528 1.00 93.19 318 THR A C 1
ATOM 2616 O O . THR A 1 318 ? -8.382 16.193 2.592 1.00 93.19 318 THR A O 1
ATOM 2619 N N . LEU A 1 319 ? -8.404 14.299 1.394 1.00 90.81 319 LEU A N 1
ATOM 2620 C CA . LEU A 1 319 ? -8.129 14.928 0.104 1.00 90.81 319 LEU A CA 1
ATOM 2621 C C . LEU A 1 319 ? -9.405 15.171 -0.700 1.00 90.81 319 LEU A C 1
ATOM 2623 O O . LEU A 1 319 ? -9.379 15.946 -1.656 1.00 90.81 319 LEU A O 1
ATOM 2627 N N . ARG A 1 320 ? -10.518 14.546 -0.303 1.00 86.62 320 ARG A N 1
ATOM 2628 C CA . ARG A 1 320 ? -11.846 14.826 -0.844 1.00 86.62 320 ARG A CA 1
ATOM 2629 C C . ARG A 1 320 ? -12.760 15.398 0.239 1.00 86.62 320 ARG A C 1
ATOM 2631 O O . ARG A 1 320 ? -12.655 15.004 1.404 1.00 86.62 320 ARG A O 1
ATOM 2638 N N . PRO A 1 321 ? -13.650 16.335 -0.121 1.00 78.62 321 PRO A N 1
ATOM 2639 C CA . PRO A 1 321 ? -14.667 16.807 0.800 1.00 78.62 321 PRO A CA 1
ATOM 2640 C C . PRO A 1 321 ? -15.597 15.648 1.160 1.00 78.62 321 PRO 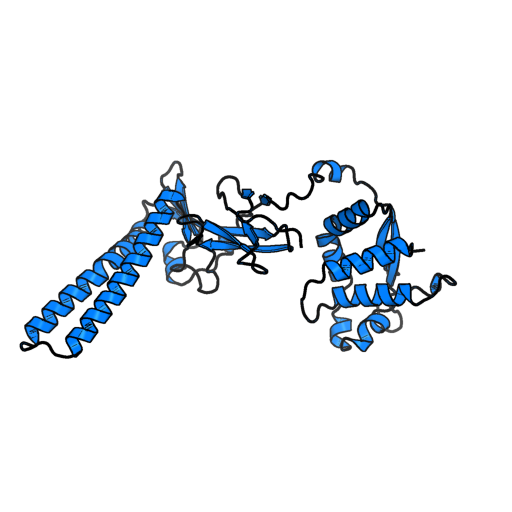A C 1
ATOM 2642 O O . PRO A 1 321 ? -16.088 14.931 0.289 1.00 78.62 321 PRO A O 1
ATOM 2645 N N . ILE A 1 322 ? -15.822 15.475 2.457 1.00 74.06 322 ILE A N 1
ATOM 2646 C CA . ILE A 1 322 ? -16.760 14.489 2.980 1.00 74.06 322 ILE A CA 1
ATOM 2647 C C . ILE A 1 322 ? -18.152 15.053 2.720 1.00 74.06 322 ILE A C 1
ATOM 2649 O O . ILE A 1 322 ? -18.534 16.057 3.320 1.00 74.06 322 ILE A O 1
ATOM 2653 N N . GLN A 1 323 ? -18.885 14.454 1.787 1.00 63.28 323 GLN A N 1
ATOM 2654 C CA . GLN A 1 323 ? -20.283 14.812 1.592 1.00 63.28 323 GLN A CA 1
ATOM 2655 C C . GLN A 1 323 ? -21.113 14.123 2.681 1.00 63.28 323 GLN A C 1
ATOM 2657 O O . GLN A 1 323 ? -21.040 12.895 2.785 1.00 63.28 323 GLN A O 1
ATOM 2662 N N . PRO A 1 324 ? -21.874 14.870 3.503 1.00 54.31 324 PRO A N 1
ATOM 2663 C CA . PRO A 1 324 ? -22.858 14.253 4.380 1.00 54.31 324 PRO A CA 1
ATOM 2664 C C . PRO A 1 324 ? -23.900 13.565 3.491 1.00 54.31 324 PRO A C 1
ATOM 2666 O O . PRO A 1 324 ? -24.425 14.189 2.567 1.00 54.31 324 PRO A O 1
ATOM 2669 N N . ARG A 1 325 ? -24.121 12.268 3.716 1.00 48.84 325 ARG A N 1
ATOM 2670 C CA . ARG A 1 325 ? -25.223 11.531 3.093 1.00 48.84 325 ARG A CA 1
ATOM 2671 C C . ARG A 1 325 ? -26.498 11.715 3.889 1.00 48.84 325 ARG A C 1
ATOM 2673 O O . ARG A 1 325 ? -26.390 11.724 5.135 1.00 48.84 325 ARG A O 1
#